Protein AF-A0A7S0K5L1-F1 (afdb_monomer_lite)

Radius of gyration: 27.01 Å; chains: 1; bounding box: 60×83×72 Å

Structure (mmCIF, N/CA/C/O backbone):
data_AF-A0A7S0K5L1-F1
#
_entry.id   AF-A0A7S0K5L1-F1
#
loop_
_atom_site.group_PDB
_atom_site.id
_atom_site.type_symbol
_atom_site.label_atom_id
_atom_site.label_alt_id
_atom_site.label_comp_id
_atom_site.label_asym_id
_atom_site.label_entity_id
_atom_site.label_seq_id
_atom_site.pdbx_PDB_ins_code
_atom_site.Cartn_x
_atom_site.Cartn_y
_atom_site.Cartn_z
_atom_site.occupancy
_atom_site.B_iso_or_equiv
_atom_site.auth_seq_id
_atom_site.auth_comp_id
_atom_site.auth_asym_id
_atom_site.auth_atom_id
_atom_site.pdbx_PDB_model_num
ATOM 1 N N . ALA A 1 1 ? -9.760 -8.598 6.798 1.00 34.19 1 ALA A N 1
ATOM 2 C CA . ALA A 1 1 ? -9.782 -7.126 6.703 1.00 34.19 1 ALA A CA 1
ATOM 3 C C . ALA A 1 1 ? -8.583 -6.714 5.867 1.00 34.19 1 ALA A C 1
ATOM 5 O O . ALA A 1 1 ? -7.592 -7.432 5.919 1.00 34.19 1 ALA A O 1
ATOM 6 N N . ALA A 1 2 ? -8.679 -5.642 5.092 1.00 39.78 2 ALA A N 1
ATOM 7 C CA . ALA A 1 2 ? -7.516 -4.994 4.504 1.00 39.78 2 ALA A CA 1
ATOM 8 C C . ALA A 1 2 ? -7.252 -3.702 5.290 1.00 39.78 2 ALA A C 1
ATOM 10 O O . ALA A 1 2 ? -8.203 -2.982 5.596 1.00 39.78 2 ALA A O 1
ATOM 11 N N . ALA A 1 3 ? -6.003 -3.455 5.667 1.00 39.94 3 ALA A N 1
ATOM 12 C CA . ALA A 1 3 ? -5.545 -2.166 6.157 1.00 39.94 3 ALA A CA 1
ATOM 13 C C . ALA A 1 3 ? -4.795 -1.506 4.998 1.00 39.94 3 ALA A C 1
ATOM 15 O O . ALA A 1 3 ? -3.785 -2.038 4.545 1.00 39.94 3 ALA A O 1
ATOM 16 N N . ALA A 1 4 ? -5.339 -0.412 4.483 1.00 42.94 4 ALA A N 1
ATOM 17 C CA . ALA A 1 4 ? -4.632 0.459 3.565 1.00 42.94 4 ALA A CA 1
ATOM 18 C C . ALA A 1 4 ? -3.992 1.562 4.411 1.00 42.94 4 ALA A C 1
ATOM 20 O O . ALA A 1 4 ? -4.711 2.315 5.069 1.00 42.94 4 ALA A O 1
ATOM 21 N N . GLY A 1 5 ? -2.665 1.609 4.468 1.00 37.03 5 GLY A N 1
ATOM 22 C CA . GLY A 1 5 ? -1.963 2.775 4.999 1.00 37.03 5 GLY A CA 1
ATOM 23 C C . GLY A 1 5 ? -1.845 3.787 3.873 1.00 37.03 5 GLY A C 1
ATOM 24 O O . GLY A 1 5 ? -1.289 3.449 2.838 1.00 37.03 5 GLY A O 1
ATOM 25 N N . ALA A 1 6 ? -2.406 4.983 4.038 1.00 36.28 6 ALA A N 1
ATOM 26 C CA . ALA A 1 6 ? -2.070 6.095 3.163 1.00 36.28 6 ALA A CA 1
ATOM 27 C C . ALA A 1 6 ? -0.916 6.843 3.822 1.00 36.28 6 ALA A C 1
ATOM 29 O O . ALA A 1 6 ? -1.120 7.604 4.774 1.00 36.28 6 ALA A O 1
ATOM 30 N N . THR A 1 7 ? 0.304 6.611 3.347 1.00 35.03 7 THR A N 1
ATOM 31 C CA . THR A 1 7 ? 1.369 7.576 3.584 1.00 35.03 7 THR A CA 1
ATOM 32 C C . THR A 1 7 ? 1.172 8.740 2.629 1.00 35.03 7 THR A C 1
ATOM 34 O O . THR A 1 7 ? 1.624 8.703 1.500 1.00 35.03 7 THR A O 1
ATOM 37 N N . ASP A 1 8 ? 0.504 9.772 3.143 1.00 35.28 8 ASP A N 1
ATOM 38 C CA . ASP A 1 8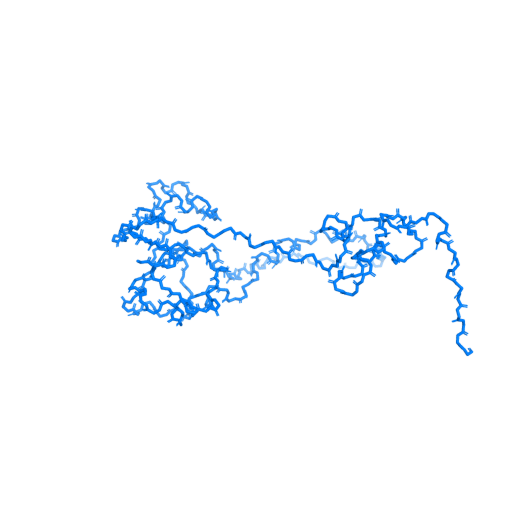 ? 0.387 11.104 2.544 1.00 35.28 8 ASP A CA 1
ATOM 39 C C . ASP A 1 8 ? -0.563 11.225 1.335 1.00 35.28 8 ASP A C 1
ATOM 41 O O . ASP A 1 8 ? -0.167 11.362 0.182 1.00 35.28 8 ASP A O 1
ATOM 45 N N . ALA A 1 9 ? -1.869 11.301 1.621 1.00 34.81 9 ALA A N 1
ATOM 46 C CA . ALA A 1 9 ? -2.769 12.044 0.743 1.00 34.81 9 ALA A CA 1
ATOM 47 C C . ALA A 1 9 ? -2.429 13.538 0.892 1.00 34.81 9 ALA A C 1
ATOM 49 O O . ALA A 1 9 ? -2.897 14.187 1.834 1.00 34.81 9 ALA A O 1
ATOM 50 N N . GLY A 1 10 ? -1.576 14.042 -0.004 1.00 33.31 10 GLY A N 1
ATOM 51 C CA . GLY A 1 10 ? -1.053 15.405 -0.010 1.00 33.31 10 GLY A CA 1
ATOM 52 C C . GLY A 1 10 ? -2.133 16.458 0.242 1.00 33.31 10 GLY A C 1
ATOM 53 O O . GLY A 1 10 ? -3.014 16.708 -0.580 1.00 33.31 10 GLY A O 1
ATOM 54 N N . ALA A 1 11 ? -2.051 17.104 1.403 1.00 34.09 11 ALA A N 1
ATOM 55 C CA . ALA A 1 11 ? -2.853 18.271 1.726 1.00 34.09 11 ALA A CA 1
ATOM 56 C C . ALA A 1 11 ? 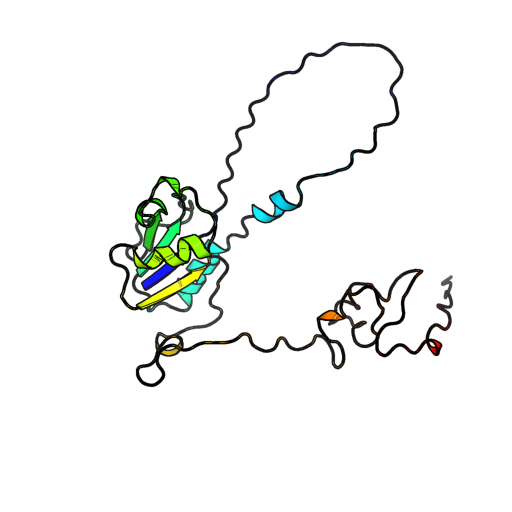-2.225 19.504 1.061 1.00 34.09 11 ALA A C 1
ATOM 58 O O . ALA A 1 11 ? -1.335 20.144 1.616 1.00 34.09 11 ALA A O 1
ATOM 59 N N . GLY A 1 12 ? -2.692 19.855 -0.136 1.00 31.66 12 GLY A N 1
ATOM 60 C CA . GLY A 1 12 ? -2.457 21.182 -0.696 1.00 31.66 12 GLY A CA 1
ATOM 61 C C . GLY A 1 12 ? -3.221 22.231 0.115 1.00 31.66 12 GLY A C 1
ATOM 62 O O . GLY A 1 12 ? -4.434 22.365 -0.038 1.00 31.66 12 GLY A O 1
ATOM 63 N N . THR A 1 13 ? -2.530 22.977 0.978 1.00 31.69 13 THR A N 1
ATOM 64 C CA . THR A 1 13 ? -3.071 24.193 1.603 1.00 31.69 13 THR A CA 1
ATOM 65 C C . THR A 1 13 ? -2.224 25.397 1.208 1.00 31.69 13 THR A C 1
ATOM 67 O O . THR A 1 13 ? -1.172 25.645 1.797 1.00 31.69 13 THR A O 1
ATOM 70 N N . ASP A 1 14 ? -2.702 26.153 0.220 1.00 29.19 14 ASP A N 1
ATOM 71 C CA . ASP A 1 14 ? -2.236 27.507 -0.074 1.00 29.19 14 ASP A CA 1
ATOM 72 C C . ASP A 1 14 ? -2.600 28.442 1.087 1.00 29.19 14 ASP A C 1
ATOM 74 O O . ASP A 1 14 ? -3.774 28.681 1.378 1.00 29.19 14 ASP A O 1
ATOM 78 N N . ALA A 1 15 ? -1.585 29.017 1.729 1.00 29.64 15 ALA A N 1
ATOM 79 C CA . ALA A 1 15 ? -1.723 30.173 2.608 1.00 29.64 15 ALA A CA 1
ATOM 80 C C . ALA A 1 15 ? -0.623 31.192 2.272 1.00 29.64 15 ALA A C 1
ATOM 82 O O . ALA A 1 15 ? 0.337 31.388 3.014 1.00 29.64 15 ALA A O 1
ATOM 83 N N . GLY A 1 16 ? -0.755 31.833 1.108 1.00 27.84 16 GLY A N 1
ATOM 84 C CA . GLY A 1 16 ? 0.081 32.958 0.695 1.00 27.84 16 GLY A CA 1
ATOM 85 C C . GLY A 1 16 ? -0.276 34.233 1.461 1.00 27.84 16 GLY A C 1
ATOM 86 O O . GLY A 1 16 ? -1.144 34.997 1.043 1.00 27.84 16 GLY A O 1
ATOM 87 N N . GLY A 1 17 ? 0.400 34.476 2.584 1.00 24.34 17 GLY A N 1
ATOM 88 C CA . GLY A 1 17 ? 0.410 35.770 3.266 1.00 24.34 17 GLY A CA 1
ATOM 89 C C . GLY A 1 17 ? 1.454 36.693 2.641 1.00 24.34 17 GLY A C 1
ATOM 90 O O . GLY A 1 17 ? 2.637 36.590 2.947 1.00 24.34 17 GLY A O 1
ATOM 91 N N . ALA A 1 18 ? 1.025 37.594 1.758 1.00 28.28 18 ALA A N 1
ATOM 92 C CA . ALA A 1 18 ? 1.881 38.626 1.184 1.00 28.28 18 ALA A CA 1
ATOM 93 C C . ALA A 1 18 ? 2.204 39.710 2.229 1.00 28.28 18 ALA A C 1
ATOM 95 O O . ALA A 1 18 ? 1.306 40.400 2.712 1.00 28.28 18 ALA A O 1
ATOM 96 N N . THR A 1 19 ? 3.487 39.912 2.538 1.00 27.64 19 THR A N 1
ATOM 97 C CA . THR A 1 19 ? 3.967 41.122 3.224 1.00 27.64 19 THR A CA 1
ATOM 98 C C . THR A 1 19 ? 4.725 42.005 2.245 1.00 27.64 19 THR A C 1
ATOM 100 O O . THR A 1 19 ? 5.721 41.592 1.654 1.00 27.64 19 THR A O 1
ATOM 103 N N . ALA A 1 20 ? 4.219 43.225 2.087 1.00 32.81 20 ALA A N 1
ATOM 104 C CA . ALA A 1 20 ? 4.743 44.268 1.222 1.00 32.81 20 ALA A CA 1
ATOM 105 C C . ALA A 1 20 ? 6.161 44.707 1.632 1.00 32.81 20 ALA A C 1
ATOM 107 O O . ALA A 1 20 ? 6.399 45.074 2.782 1.00 32.81 20 ALA A O 1
ATOM 108 N N . GLY A 1 21 ? 7.079 44.709 0.663 1.00 28.84 21 GLY A N 1
ATOM 109 C CA . GLY A 1 21 ? 8.401 45.326 0.746 1.00 28.84 21 GLY A CA 1
ATOM 110 C C . GLY A 1 21 ? 8.441 46.590 -0.109 1.00 28.84 21 GLY A C 1
ATOM 111 O O . GLY A 1 21 ? 8.039 46.579 -1.267 1.00 28.84 21 GLY A O 1
ATOM 112 N N . ASN A 1 22 ? 8.866 47.681 0.513 1.00 28.67 22 ASN A N 1
ATOM 113 C CA . ASN A 1 22 ? 8.771 49.067 0.072 1.00 28.67 22 ASN A CA 1
ATOM 114 C C . ASN A 1 22 ? 9.597 49.375 -1.196 1.00 28.67 22 ASN A C 1
ATOM 116 O O . ASN A 1 22 ? 10.737 48.930 -1.316 1.00 28.67 22 ASN A O 1
ATOM 120 N N . ALA A 1 23 ? 9.044 50.184 -2.103 1.00 29.48 23 ALA A N 1
ATOM 121 C CA . ALA A 1 23 ? 9.723 50.656 -3.307 1.00 29.48 23 ALA A CA 1
ATOM 122 C C . ALA A 1 23 ? 10.531 51.935 -3.026 1.00 29.48 23 ALA A C 1
ATOM 124 O O . ALA A 1 23 ? 10.013 52.893 -2.453 1.00 29.48 23 ALA A O 1
ATOM 125 N N . THR A 1 24 ? 11.775 51.975 -3.499 1.00 31.33 24 THR A N 1
ATOM 126 C CA . THR A 1 24 ? 12.553 53.209 -3.683 1.00 31.33 24 THR A CA 1
ATOM 127 C C . THR A 1 24 ? 12.989 53.301 -5.140 1.00 31.33 24 THR A C 1
ATOM 129 O O . THR A 1 24 ? 13.472 52.327 -5.711 1.00 31.33 24 THR A O 1
ATOM 132 N N . SER A 1 25 ? 12.752 54.465 -5.736 1.00 28.94 25 SER A N 1
ATOM 133 C CA . SER A 1 25 ? 12.831 54.787 -7.163 1.00 28.94 25 SER A CA 1
ATOM 134 C C . SER A 1 25 ? 14.145 55.462 -7.575 1.00 28.94 25 SER A C 1
ATOM 136 O O . SER A 1 25 ? 14.564 56.370 -6.861 1.00 28.94 25 SER A O 1
ATOM 138 N N . GLY A 1 26 ? 14.644 55.122 -8.777 1.00 27.78 26 GLY A N 1
ATOM 139 C CA . GLY A 1 26 ? 15.609 55.878 -9.612 1.00 27.78 26 GLY A CA 1
ATOM 140 C C . GLY A 1 26 ? 17.054 55.876 -9.090 1.00 27.78 26 GLY A C 1
ATOM 141 O O . GLY A 1 26 ? 17.260 55.942 -7.891 1.00 27.78 26 GLY A O 1
ATOM 142 N N . GLU A 1 27 ? 18.124 55.792 -9.879 1.00 29.94 27 GLU A N 1
ATOM 143 C CA . GLU A 1 27 ? 18.362 56.181 -11.272 1.00 29.94 27 GLU A CA 1
ATOM 144 C C . GLU A 1 27 ? 19.509 55.309 -11.850 1.00 29.94 27 GLU A C 1
ATOM 146 O O . GLU A 1 27 ? 20.475 55.001 -11.156 1.00 29.94 27 GLU A O 1
ATOM 151 N N . ASP A 1 28 ? 19.364 54.902 -13.112 1.00 39.56 28 ASP A N 1
ATOM 152 C CA . ASP A 1 28 ? 20.394 54.567 -14.110 1.00 39.56 28 ASP A CA 1
ATOM 153 C C . ASP A 1 28 ? 21.648 53.754 -13.708 1.00 39.56 28 ASP A C 1
ATOM 155 O O . ASP A 1 28 ? 22.700 54.295 -13.365 1.00 39.56 28 ASP A O 1
ATOM 159 N N . GLY A 1 29 ? 21.589 52.435 -13.950 1.00 42.28 29 GLY A N 1
ATOM 160 C CA . GLY A 1 29 ? 22.775 51.589 -14.146 1.00 42.28 29 GLY A CA 1
ATOM 161 C C . GLY A 1 29 ? 22.607 50.158 -13.644 1.00 42.28 29 GLY A C 1
ATOM 162 O O . GLY A 1 29 ? 23.099 49.835 -12.567 1.00 42.28 29 GLY A O 1
ATOM 163 N N . GLU A 1 30 ? 21.931 49.283 -14.397 1.00 30.77 30 GLU A N 1
ATOM 164 C CA . GLU A 1 30 ? 21.623 47.939 -13.889 1.00 30.77 30 GLU A CA 1
ATOM 165 C C . GLU A 1 30 ? 22.683 46.875 -14.268 1.00 30.77 30 GLU A C 1
ATOM 167 O O . GLU A 1 30 ? 23.030 46.720 -15.445 1.00 30.77 30 GLU A O 1
ATOM 172 N N . PRO A 1 31 ? 23.234 46.150 -13.273 1.00 32.75 31 PRO A N 1
ATOM 173 C CA . PRO A 1 31 ? 24.259 45.129 -13.437 1.00 32.75 31 PRO A CA 1
ATOM 174 C C . PRO A 1 31 ? 23.679 43.787 -13.905 1.00 32.75 31 PRO A C 1
ATOM 176 O O . PRO A 1 31 ? 22.534 43.438 -13.633 1.00 32.75 31 PRO A O 1
ATOM 179 N N . ARG A 1 32 ? 24.524 43.008 -14.595 1.00 34.16 32 ARG A N 1
ATOM 180 C CA . ARG A 1 32 ? 24.252 41.638 -15.062 1.00 34.16 32 ARG A CA 1
ATOM 181 C C . ARG A 1 32 ? 23.593 40.811 -13.943 1.00 34.16 32 ARG A C 1
ATOM 183 O O . ARG A 1 32 ? 24.163 40.798 -12.847 1.00 34.16 32 ARG A O 1
ATOM 190 N N . PRO A 1 33 ? 22.475 40.096 -14.195 1.00 39.97 33 PRO A N 1
ATOM 191 C CA . PRO A 1 33 ? 21.851 39.293 -13.155 1.00 39.97 33 PRO A CA 1
ATOM 192 C C . PRO A 1 33 ? 22.894 38.307 -12.612 1.00 39.97 33 PRO A C 1
ATOM 194 O O . PRO A 1 33 ? 23.607 37.672 -13.409 1.00 39.97 33 PRO A O 1
ATOM 197 N N . PRO A 1 34 ? 23.065 38.211 -11.279 1.00 36.03 34 PRO A N 1
ATOM 198 C CA . PRO A 1 34 ? 23.857 37.138 -10.715 1.00 36.03 34 PRO A CA 1
ATOM 199 C C . PRO A 1 34 ? 23.226 35.838 -11.197 1.00 36.03 34 PRO A C 1
ATOM 201 O O . PRO A 1 34 ? 22.004 35.728 -11.249 1.00 36.03 34 PRO A O 1
ATOM 204 N N . ALA A 1 35 ? 24.062 34.888 -11.614 1.00 42.12 35 ALA A N 1
ATOM 205 C CA . ALA A 1 35 ? 23.599 33.554 -11.942 1.00 42.12 35 ALA A CA 1
ATOM 206 C C . ALA A 1 35 ? 22.797 33.045 -10.741 1.00 42.12 35 ALA A C 1
ATOM 208 O O . ALA A 1 35 ? 23.386 32.716 -9.707 1.00 42.12 35 ALA A O 1
ATOM 209 N N . GLU A 1 36 ? 21.470 33.033 -10.861 1.00 36.03 36 GLU A N 1
ATOM 210 C CA . GLU A 1 36 ? 20.626 32.268 -9.968 1.00 36.03 36 GLU A CA 1
ATOM 211 C C . GLU A 1 36 ? 21.111 30.835 -10.125 1.00 36.03 36 GLU A C 1
ATOM 213 O O . GLU A 1 36 ? 20.891 30.162 -11.132 1.00 36.03 36 GLU A O 1
ATOM 218 N N . ARG A 1 37 ? 21.866 30.380 -9.123 1.00 45.81 37 ARG A N 1
ATOM 219 C CA . ARG A 1 37 ? 21.814 28.979 -8.759 1.00 45.81 37 ARG A CA 1
ATOM 220 C C . ARG A 1 37 ? 20.351 28.738 -8.442 1.00 45.81 37 ARG A C 1
ATOM 222 O O . ARG A 1 37 ? 19.914 29.044 -7.335 1.00 45.81 37 ARG A O 1
ATOM 229 N N . ASP A 1 38 ? 19.625 28.228 -9.427 1.00 41.44 38 ASP A N 1
ATOM 230 C CA . ASP A 1 38 ? 18.368 27.539 -9.216 1.00 41.44 38 ASP A CA 1
ATOM 231 C C . ASP A 1 38 ? 18.685 26.299 -8.370 1.00 41.44 38 ASP A C 1
ATOM 233 O O . ASP A 1 38 ? 18.880 25.187 -8.848 1.00 41.44 38 ASP A O 1
ATOM 237 N N . GLY A 1 39 ? 18.857 26.536 -7.070 1.00 44.72 39 GLY A N 1
ATOM 238 C CA . GLY A 1 39 ? 18.691 25.546 -6.022 1.00 44.72 39 GLY A CA 1
ATOM 239 C C . GLY A 1 39 ? 17.206 25.377 -5.728 1.00 44.72 39 GLY A C 1
ATOM 240 O O . GLY A 1 39 ? 16.828 25.301 -4.562 1.00 44.72 39 GLY A O 1
ATOM 241 N N . GLY A 1 40 ? 16.373 25.400 -6.773 1.00 38.31 40 GLY A N 1
ATOM 242 C CA . GLY A 1 40 ? 14.968 25.078 -6.710 1.00 38.31 40 GLY A CA 1
ATOM 243 C C . GLY A 1 40 ? 14.819 23.675 -6.155 1.00 38.31 40 GLY A C 1
ATOM 244 O O . GLY A 1 40 ? 15.412 22.711 -6.647 1.00 38.31 40 GLY A O 1
ATOM 245 N N . ASP A 1 41 ? 14.028 23.600 -5.096 1.00 45.62 41 ASP A N 1
ATOM 246 C CA . ASP A 1 41 ? 13.570 22.413 -4.392 1.00 45.62 41 ASP A CA 1
ATOM 247 C C . ASP A 1 41 ? 12.718 21.512 -5.316 1.00 45.62 41 ASP A C 1
ATOM 249 O O . ASP A 1 41 ? 11.524 21.283 -5.133 1.00 45.62 41 ASP A O 1
ATOM 253 N N . THR A 1 42 ? 13.340 21.007 -6.378 1.00 43.31 42 THR A N 1
ATOM 254 C CA . THR A 1 42 ? 12.769 20.054 -7.339 1.00 43.31 42 THR A CA 1
ATOM 255 C C . THR A 1 42 ? 12.547 18.680 -6.699 1.00 43.31 42 THR A C 1
ATOM 257 O O . THR A 1 42 ? 11.755 17.876 -7.194 1.00 43.31 42 THR A O 1
ATOM 260 N N . ALA A 1 43 ? 13.200 18.423 -5.559 1.00 46.97 43 ALA A N 1
ATOM 261 C CA . ALA A 1 43 ? 13.021 17.225 -4.750 1.00 46.97 43 ALA A CA 1
ATOM 262 C C . ALA A 1 43 ? 11.741 17.265 -3.891 1.00 46.97 43 ALA A C 1
ATOM 264 O O . ALA A 1 43 ? 11.230 16.200 -3.534 1.00 46.97 43 ALA A O 1
ATOM 265 N N . GLY A 1 44 ? 11.225 18.454 -3.559 1.00 46.19 44 GLY A N 1
ATOM 266 C CA . GLY A 1 44 ? 9.947 18.634 -2.868 1.00 46.19 44 GLY A CA 1
ATOM 267 C C . GLY A 1 44 ? 8.750 18.511 -3.812 1.00 46.19 44 GLY A C 1
ATOM 268 O O . GLY A 1 44 ? 7.856 17.705 -3.570 1.00 46.19 44 GLY A O 1
ATOM 269 N N . ALA A 1 45 ? 8.758 19.233 -4.938 1.00 48.84 45 ALA A N 1
ATOM 270 C CA . ALA A 1 45 ? 7.603 19.314 -5.843 1.00 48.84 45 ALA A CA 1
ATOM 271 C C . ALA A 1 45 ? 7.157 17.957 -6.431 1.00 48.84 45 ALA A C 1
ATOM 273 O O . ALA A 1 45 ? 5.964 17.729 -6.618 1.00 48.84 45 ALA A O 1
ATOM 274 N N . ASN A 1 46 ? 8.094 17.035 -6.683 1.00 51.91 46 ASN A N 1
ATOM 275 C CA . ASN A 1 46 ? 7.769 15.689 -7.173 1.00 51.91 46 ASN A CA 1
ATOM 276 C C . ASN A 1 46 ? 7.184 14.764 -6.093 1.00 51.91 46 ASN A C 1
ATOM 278 O O . ASN A 1 46 ? 6.457 13.839 -6.440 1.00 51.91 46 ASN A O 1
ATOM 282 N N . ARG A 1 47 ? 7.483 14.999 -4.806 1.00 52.84 47 ARG A N 1
ATOM 283 C CA . ARG A 1 47 ? 6.962 14.185 -3.692 1.00 52.84 47 ARG A CA 1
ATOM 284 C C . ARG A 1 47 ? 5.511 14.503 -3.345 1.00 52.84 47 ARG A C 1
ATOM 286 O O . ARG A 1 47 ? 4.821 13.629 -2.850 1.00 52.84 47 ARG A O 1
ATOM 293 N N . TYR A 1 48 ? 5.053 15.719 -3.636 1.00 51.69 48 TYR A N 1
ATOM 294 C CA . TYR A 1 48 ? 3.678 16.154 -3.360 1.00 51.69 48 TYR A CA 1
ATOM 295 C C . TYR A 1 48 ? 2.745 16.031 -4.572 1.00 51.69 48 TYR A C 1
ATOM 297 O O . TYR A 1 48 ? 1.629 16.553 -4.555 1.00 51.69 48 TYR A O 1
ATOM 305 N N . ARG A 1 49 ? 3.192 15.380 -5.653 1.00 61.03 49 ARG A N 1
ATOM 306 C CA . ARG A 1 49 ? 2.354 15.160 -6.830 1.00 61.03 49 ARG A CA 1
ATOM 307 C C . ARG A 1 49 ? 1.395 14.002 -6.566 1.00 61.03 49 ARG A C 1
ATOM 309 O O . ARG A 1 49 ? 1.796 12.846 -6.625 1.00 61.03 49 ARG A O 1
ATOM 316 N N . ASP A 1 50 ? 0.129 14.328 -6.336 1.00 70.69 50 ASP A N 1
ATOM 317 C CA . ASP A 1 50 ? -0.940 13.338 -6.210 1.00 70.69 50 ASP A CA 1
ATOM 318 C C . ASP A 1 50 ? -1.275 12.741 -7.589 1.00 70.69 50 ASP A C 1
ATOM 320 O O . ASP A 1 50 ? -1.836 13.412 -8.459 1.00 70.69 50 ASP A O 1
ATOM 324 N N . ASN A 1 51 ? -0.903 11.476 -7.808 1.00 81.88 51 ASN A N 1
ATOM 325 C CA . ASN A 1 51 ? -1.262 10.728 -9.019 1.00 81.88 51 ASN A CA 1
ATOM 326 C C . ASN A 1 51 ? -2.578 9.937 -8.843 1.00 81.88 51 ASN A C 1
ATOM 328 O O . ASN A 1 51 ? -2.878 9.043 -9.640 1.00 81.88 51 ASN A O 1
ATOM 332 N N . GLU A 1 52 ? -3.365 10.249 -7.808 1.00 86.75 52 GLU A N 1
ATOM 333 C CA . GLU A 1 52 ? -4.599 9.563 -7.411 1.00 86.75 52 GLU A CA 1
ATOM 334 C C . GLU A 1 52 ? -4.375 8.072 -7.077 1.00 86.75 52 GLU A C 1
ATOM 336 O O . GLU A 1 52 ? -5.283 7.243 -7.211 1.00 86.75 52 GLU A O 1
ATOM 341 N N . GLU A 1 53 ? -3.166 7.711 -6.639 1.00 89.94 53 GLU A N 1
ATOM 342 C CA . GLU A 1 53 ? -2.719 6.327 -6.400 1.00 89.94 53 GLU A CA 1
ATOM 343 C C . GLU A 1 53 ? -3.643 5.596 -5.426 1.00 89.94 53 GLU A C 1
ATOM 345 O O . GLU A 1 53 ? -4.224 4.566 -5.783 1.00 89.94 53 GLU A O 1
ATOM 350 N N . LEU A 1 54 ? -3.937 6.209 -4.275 1.00 91.50 54 LEU A N 1
ATOM 351 C CA . LEU A 1 54 ? -4.863 5.665 -3.281 1.00 91.50 54 LEU A CA 1
ATOM 352 C C . LEU A 1 54 ? -6.252 5.359 -3.867 1.00 91.50 54 LEU A C 1
ATOM 354 O O . LEU A 1 54 ? -6.879 4.341 -3.548 1.00 91.50 54 LEU A O 1
ATOM 358 N N . ARG A 1 55 ? -6.759 6.234 -4.744 1.00 92.38 55 ARG A N 1
ATOM 359 C CA . ARG A 1 55 ? -8.072 6.055 -5.374 1.00 92.38 55 ARG A CA 1
ATOM 360 C C . ARG A 1 55 ? -8.073 4.835 -6.286 1.00 92.38 55 ARG A C 1
ATOM 362 O O . ARG A 1 55 ? -9.038 4.062 -6.274 1.00 92.38 55 ARG A O 1
ATOM 369 N N . TYR A 1 56 ? -7.026 4.660 -7.087 1.00 94.25 56 TYR A N 1
ATOM 370 C CA . TYR A 1 56 ? -6.897 3.506 -7.973 1.00 94.25 56 TYR A CA 1
ATOM 371 C C . TYR A 1 56 ? -6.592 2.219 -7.206 1.00 94.25 56 TYR A C 1
ATOM 373 O O . TYR A 1 56 ? -7.190 1.188 -7.525 1.00 94.25 56 TYR A O 1
ATOM 381 N N . SER A 1 57 ? -5.777 2.283 -6.152 1.00 94.88 57 SER A N 1
ATOM 382 C CA . SER A 1 57 ? -5.520 1.171 -5.236 1.00 94.88 57 SER A CA 1
ATOM 383 C C . SER A 1 57 ? -6.822 0.650 -4.626 1.00 94.88 57 SER A C 1
ATOM 385 O O . SER A 1 57 ? -7.172 -0.519 -4.834 1.00 94.88 57 SER A O 1
ATOM 387 N N . LEU A 1 58 ? -7.633 1.523 -4.011 1.00 94.25 58 LEU A N 1
ATOM 388 C CA . LEU A 1 58 ? -8.934 1.130 -3.463 1.00 94.25 58 LEU A CA 1
ATOM 389 C C . LEU A 1 58 ? -9.852 0.549 -4.543 1.00 94.25 58 LEU A C 1
ATOM 391 O O . LEU A 1 58 ? -10.442 -0.511 -4.345 1.00 94.25 58 LEU A O 1
ATOM 395 N N . ARG A 1 59 ? -9.956 1.179 -5.717 1.00 94.50 59 ARG A N 1
ATOM 396 C CA . ARG A 1 59 ? -10.769 0.640 -6.823 1.00 94.50 59 ARG A CA 1
ATOM 397 C C . ARG A 1 59 ? -10.310 -0.751 -7.261 1.00 94.50 59 ARG A C 1
ATOM 399 O O . ARG A 1 59 ? -11.160 -1.606 -7.512 1.00 94.50 59 ARG A O 1
ATOM 406 N N . SER A 1 60 ? -9.001 -0.986 -7.328 1.00 96.69 60 SER A N 1
ATOM 407 C CA . SER A 1 60 ? -8.437 -2.295 -7.659 1.00 96.69 60 SER A CA 1
ATOM 408 C C . SER A 1 60 ? -8.798 -3.338 -6.598 1.00 96.69 60 SER A C 1
ATOM 410 O O . SER A 1 60 ? -9.239 -4.429 -6.951 1.00 96.69 60 SER A O 1
ATOM 412 N N . LEU A 1 61 ? -8.751 -2.975 -5.310 1.00 95.12 61 LEU A N 1
ATOM 413 C CA . LEU A 1 61 ? -9.154 -3.837 -4.200 1.00 95.12 61 LEU A CA 1
ATOM 414 C C . LEU A 1 61 ? -10.631 -4.234 -4.301 1.00 95.12 61 LEU A C 1
ATOM 416 O O . LEU A 1 61 ? -10.970 -5.411 -4.189 1.00 95.12 61 LEU A O 1
ATOM 420 N N . PHE A 1 62 ? -11.515 -3.268 -4.561 1.00 93.88 62 PHE A N 1
ATOM 421 C CA . PHE A 1 62 ? -12.947 -3.532 -4.726 1.00 93.88 62 PHE A CA 1
ATOM 422 C C . PHE A 1 62 ? -13.257 -4.402 -5.951 1.00 93.88 62 PHE A C 1
ATOM 424 O O . PHE A 1 62 ? -14.210 -5.181 -5.901 1.00 93.88 62 PHE A O 1
ATOM 431 N N . LYS A 1 63 ? -12.476 -4.270 -7.030 1.00 96.69 63 LYS A N 1
ATOM 432 C CA . LYS A 1 63 ? -12.648 -5.044 -8.264 1.00 96.69 63 LYS A CA 1
ATOM 433 C C . LYS A 1 63 ? -12.131 -6.476 -8.123 1.00 96.69 63 LYS A C 1
ATOM 435 O O . LYS A 1 63 ? -12.858 -7.405 -8.444 1.00 96.69 63 LYS A O 1
ATOM 440 N N . TYR A 1 64 ? -10.898 -6.628 -7.651 1.00 97.94 64 TYR A N 1
ATOM 441 C CA . TYR A 1 64 ? -10.141 -7.876 -7.738 1.00 97.94 64 TYR A CA 1
ATOM 442 C C . TYR A 1 64 ? -10.111 -8.685 -6.435 1.00 97.94 64 TYR A C 1
ATOM 444 O O . TYR A 1 64 ? -9.747 -9.855 -6.446 1.00 97.94 64 TYR A O 1
ATOM 452 N N . ALA A 1 65 ? -10.519 -8.098 -5.306 1.00 96.56 65 ALA A N 1
ATOM 453 C CA . ALA A 1 65 ? -10.641 -8.795 -4.025 1.00 96.56 65 ALA A CA 1
ATOM 454 C C . ALA A 1 65 ? -12.019 -8.552 -3.371 1.00 96.56 65 ALA A C 1
ATOM 456 O O . ALA A 1 65 ? -12.102 -8.098 -2.223 1.00 96.56 65 ALA A O 1
ATOM 457 N N . PRO A 1 66 ? -13.142 -8.862 -4.052 1.00 94.94 66 PRO A N 1
ATOM 458 C CA . PRO A 1 66 ? -14.487 -8.531 -3.567 1.00 94.94 66 PRO A CA 1
ATOM 459 C C . PRO A 1 66 ? -14.851 -9.214 -2.238 1.00 94.94 66 PRO A C 1
ATOM 461 O O . PRO A 1 66 ? -15.718 -8.729 -1.509 1.00 94.94 66 PRO A O 1
ATOM 464 N N . TRP A 1 67 ? -14.163 -10.306 -1.897 1.00 94.38 67 TRP A N 1
ATOM 465 C CA . TRP A 1 67 ? -14.292 -11.045 -0.639 1.00 94.38 67 TRP A CA 1
ATOM 466 C C . TRP A 1 67 ? -13.761 -10.280 0.589 1.00 94.38 67 TRP A C 1
ATOM 468 O O . TRP A 1 67 ? -14.012 -10.685 1.732 1.00 94.38 67 TRP A O 1
ATOM 478 N N . VAL A 1 68 ? -13.042 -9.167 0.399 1.00 93.38 68 VAL A N 1
ATOM 479 C CA . VAL A 1 68 ? -12.593 -8.308 1.497 1.00 93.38 68 VAL A CA 1
ATOM 480 C C . VAL A 1 68 ? -13.800 -7.648 2.169 1.00 93.38 68 VAL A C 1
ATOM 482 O O . VAL A 1 68 ? -14.552 -6.862 1.588 1.00 93.38 68 VAL A O 1
ATOM 485 N N . ARG A 1 69 ? -13.978 -8.000 3.446 1.00 91.12 69 ARG A N 1
ATOM 486 C CA . ARG A 1 69 ? -15.140 -7.612 4.259 1.00 91.12 69 ARG A CA 1
ATOM 487 C C . ARG A 1 69 ? -15.074 -6.173 4.765 1.00 91.12 69 ARG A C 1
ATOM 489 O O . ARG A 1 69 ? -16.065 -5.467 4.685 1.00 91.12 69 ARG A O 1
ATOM 496 N N . ASN A 1 70 ? -13.908 -5.771 5.270 1.00 92.50 70 ASN A N 1
ATOM 497 C CA . ASN A 1 70 ? -13.657 -4.459 5.866 1.00 92.50 70 ASN A CA 1
ATOM 498 C C . ASN A 1 70 ? -12.342 -3.910 5.313 1.00 92.50 70 ASN A C 1
ATOM 500 O O . ASN A 1 70 ? -11.342 -4.639 5.319 1.00 92.50 70 ASN A O 1
ATOM 504 N N . VAL A 1 71 ? -12.367 -2.651 4.892 1.00 94.44 71 VAL A N 1
ATOM 505 C CA . VAL A 1 71 ? -11.240 -1.842 4.434 1.00 94.44 71 VAL A CA 1
ATOM 506 C C . VAL A 1 71 ? -11.041 -0.727 5.455 1.00 94.44 71 VAL A C 1
ATOM 508 O O . VAL A 1 71 ? -11.949 0.065 5.701 1.00 94.44 71 VAL A O 1
ATOM 511 N N . ILE A 1 72 ? -9.873 -0.706 6.085 1.00 95.38 72 ILE A N 1
ATOM 512 C CA . ILE A 1 72 ? -9.499 0.312 7.062 1.00 95.38 72 ILE A CA 1
ATOM 513 C C . ILE A 1 72 ? -8.452 1.202 6.406 1.00 95.38 72 ILE A C 1
ATOM 515 O O . ILE A 1 72 ? -7.384 0.706 6.062 1.00 95.38 72 ILE A O 1
ATOM 519 N N . LEU A 1 73 ? -8.777 2.476 6.212 1.00 95.00 73 LEU A N 1
ATOM 520 C CA . LEU A 1 73 ? -7.868 3.479 5.679 1.00 95.00 73 LEU A CA 1
ATOM 521 C C . LEU A 1 73 ? -7.196 4.201 6.848 1.00 95.00 73 LEU A C 1
ATOM 523 O O . LEU A 1 73 ? -7.877 4.881 7.612 1.00 95.00 73 LEU A O 1
ATOM 527 N N . VAL A 1 74 ? -5.888 4.025 7.003 1.00 95.25 74 VAL A N 1
ATOM 528 C CA . VAL A 1 74 ? -5.101 4.666 8.060 1.00 95.25 74 VAL A CA 1
ATOM 529 C C . VAL A 1 74 ? -4.477 5.944 7.511 1.00 95.25 74 VAL A C 1
ATOM 531 O O . VAL A 1 74 ? -3.779 5.881 6.501 1.00 95.25 74 VAL A O 1
ATOM 534 N N . THR A 1 75 ? -4.746 7.084 8.150 1.00 93.56 75 THR A N 1
ATOM 535 C CA . THR A 1 75 ? -4.259 8.407 7.719 1.00 93.56 75 THR A CA 1
ATOM 536 C C . THR A 1 75 ? -3.794 9.248 8.908 1.00 93.56 75 THR A C 1
ATOM 538 O O . THR A 1 75 ? -4.098 8.945 10.062 1.00 93.56 75 THR A O 1
ATOM 541 N N . ASN A 1 76 ? -3.123 10.372 8.656 1.00 91.94 76 ASN A N 1
ATOM 542 C CA . ASN A 1 76 ? -2.831 11.372 9.686 1.00 91.94 76 ASN A CA 1
ATOM 543 C C . ASN A 1 76 ? -4.006 12.361 9.868 1.00 91.94 76 ASN A C 1
ATOM 545 O O . ASN A 1 76 ? -3.807 13.569 9.971 1.00 91.94 76 ASN A O 1
ATOM 549 N N . GLY A 1 77 ? -5.246 11.860 9.834 1.00 89.75 77 GLY A N 1
ATOM 550 C CA . GLY A 1 77 ? -6.469 12.662 9.954 1.00 89.75 77 GLY A CA 1
ATOM 551 C C . GLY A 1 77 ? -7.019 13.200 8.630 1.00 89.75 77 GLY A C 1
ATOM 552 O O . GLY A 1 77 ? -8.136 13.714 8.602 1.00 89.75 77 GLY A O 1
ATOM 553 N N . GLN A 1 78 ? -6.291 13.052 7.521 1.00 89.00 78 GLN A N 1
ATOM 554 C CA . GLN A 1 78 ? -6.801 13.427 6.203 1.00 89.00 78 GLN A CA 1
ATOM 555 C C . GLN A 1 78 ? -7.875 12.442 5.730 1.00 89.00 78 GLN A C 1
ATOM 557 O O . GLN A 1 78 ? -7.762 11.229 5.927 1.00 89.00 78 GLN A O 1
ATOM 562 N N . VAL A 1 79 ? -8.898 12.965 5.053 1.00 92.38 79 VAL A N 1
ATOM 563 C CA . VAL A 1 79 ? -9.941 12.174 4.391 1.00 92.38 79 VAL A CA 1
ATOM 564 C C . VAL A 1 79 ? -10.097 12.694 2.962 1.00 92.38 79 VAL A C 1
ATOM 566 O O . VAL A 1 79 ? -10.463 13.859 2.791 1.00 92.38 79 VAL A O 1
ATOM 569 N N . PRO A 1 80 ? -9.832 11.877 1.926 1.00 89.88 80 PRO A N 1
ATOM 570 C CA . PRO A 1 80 ? -9.995 12.317 0.545 1.00 89.88 80 PRO A CA 1
ATOM 571 C C . PRO A 1 80 ? -11.449 12.687 0.229 1.00 89.88 80 PRO A C 1
ATOM 573 O O . PRO A 1 80 ? -12.364 11.933 0.556 1.00 89.88 80 PRO A O 1
ATOM 576 N N . LEU A 1 81 ? -11.670 13.801 -0.480 1.00 91.00 81 LEU A N 1
ATOM 577 C CA . LEU A 1 81 ? -13.021 14.290 -0.814 1.00 91.00 81 LEU A CA 1
ATOM 578 C C . LEU A 1 81 ? -13.861 13.283 -1.616 1.00 91.00 81 LEU A C 1
ATOM 580 O O . LEU A 1 81 ? -15.087 13.287 -1.548 1.00 91.00 81 LEU A O 1
ATOM 584 N N . TRP A 1 82 ? -13.205 12.440 -2.412 1.00 92.75 82 TRP A N 1
ATOM 585 C CA . TRP A 1 82 ? -13.858 11.427 -3.238 1.00 92.75 82 TRP A CA 1
ATOM 586 C C . TRP A 1 82 ? -14.249 10.163 -2.456 1.00 92.75 82 TRP A C 1
ATOM 588 O O . TRP A 1 82 ? -14.926 9.292 -3.013 1.00 92.75 82 TRP A O 1
ATOM 598 N N . LEU A 1 83 ? -13.808 10.018 -1.201 1.00 93.50 83 LEU A N 1
ATOM 599 C CA . LEU A 1 83 ? -14.055 8.832 -0.391 1.00 93.50 83 LEU A CA 1
ATOM 600 C C . LEU A 1 83 ? -15.444 8.901 0.250 1.00 93.50 83 LEU A C 1
ATOM 602 O O . LEU A 1 83 ? -15.732 9.772 1.063 1.00 93.50 83 LEU A O 1
ATOM 606 N N . ASN A 1 84 ? -16.294 7.925 -0.064 1.00 93.38 84 ASN A N 1
ATOM 607 C CA . ASN A 1 84 ? -17.562 7.751 0.636 1.00 93.38 84 ASN A CA 1
ATOM 608 C C . ASN A 1 84 ? -17.329 7.053 1.988 1.00 93.38 84 ASN A C 1
ATOM 610 O O . ASN A 1 84 ? -17.235 5.823 2.046 1.00 93.38 84 ASN A O 1
ATOM 614 N N . THR A 1 85 ? -17.255 7.833 3.066 1.00 93.06 85 THR A N 1
ATOM 615 C CA . THR A 1 85 ? -17.077 7.329 4.438 1.00 93.06 85 THR A CA 1
ATOM 616 C C . THR A 1 85 ? -18.318 6.644 5.010 1.00 93.06 85 THR A C 1
ATOM 618 O O . THR A 1 85 ? -18.190 5.895 5.972 1.00 93.06 85 THR A O 1
ATOM 621 N N . ASP A 1 86 ? -19.495 6.831 4.404 1.00 95.12 86 ASP A N 1
ATOM 622 C CA . ASP A 1 86 ? -20.736 6.156 4.819 1.00 95.12 86 ASP A CA 1
ATOM 623 C C . ASP A 1 86 ? -20.823 4.719 4.282 1.00 95.12 86 ASP A C 1
ATOM 625 O O . ASP A 1 86 ? -21.746 3.964 4.600 1.00 95.12 86 ASP A O 1
ATOM 629 N N . HIS A 1 87 ? -19.873 4.310 3.437 1.00 93.75 87 HIS A N 1
ATOM 630 C CA . HIS A 1 87 ? -19.856 2.966 2.888 1.00 93.75 87 HIS A CA 1
ATOM 631 C C . HIS A 1 87 ? -19.590 1.934 4.006 1.00 93.75 87 HIS A C 1
ATOM 633 O O . HIS A 1 87 ? -18.534 1.972 4.636 1.00 93.75 87 HIS A O 1
ATOM 639 N N . PRO A 1 88 ? -20.446 0.909 4.194 1.00 92.56 88 PRO A N 1
ATOM 640 C CA . PRO A 1 88 ? -20.426 0.044 5.385 1.00 92.56 88 PRO A CA 1
ATOM 641 C C . PRO A 1 88 ? -19.153 -0.800 5.549 1.00 92.56 88 PRO A C 1
ATOM 643 O O . PRO A 1 88 ? -18.899 -1.342 6.621 1.00 92.56 88 PRO A O 1
ATOM 646 N N . ARG A 1 89 ? -18.364 -0.950 4.478 1.00 91.75 89 ARG A N 1
ATOM 647 C CA . ARG A 1 89 ? -17.074 -1.662 4.497 1.00 91.75 89 ARG A CA 1
ATOM 648 C C . ARG A 1 89 ? -15.859 -0.758 4.704 1.00 91.75 89 ARG A C 1
ATOM 650 O O . ARG A 1 89 ? -14.768 -1.302 4.817 1.00 91.75 89 ARG A O 1
ATOM 657 N N . ILE A 1 90 ? -16.006 0.566 4.677 1.00 93.75 90 ILE A N 1
ATOM 658 C CA . ILE A 1 90 ? -14.885 1.510 4.763 1.00 93.75 90 ILE A CA 1
ATOM 659 C C . ILE A 1 90 ? -14.879 2.131 6.155 1.00 93.75 90 ILE A C 1
ATOM 661 O O . ILE A 1 90 ? -15.911 2.562 6.656 1.00 93.75 90 ILE A O 1
ATOM 665 N N . ARG A 1 91 ? -13.704 2.185 6.776 1.00 93.94 91 ARG A N 1
ATOM 666 C CA . ARG A 1 91 ? -13.488 2.933 8.011 1.00 93.94 91 ARG A CA 1
ATOM 667 C C . ARG A 1 91 ? -12.178 3.689 7.918 1.00 93.94 91 ARG A C 1
ATOM 669 O O . ARG A 1 91 ? -11.163 3.085 7.588 1.00 93.94 91 ARG A O 1
ATOM 676 N N . VAL A 1 92 ? -12.201 4.975 8.232 1.00 94.75 92 VAL A N 1
ATOM 677 C CA . VAL A 1 92 ? -10.977 5.763 8.387 1.00 94.75 92 VAL A CA 1
ATOM 678 C C . VAL A 1 92 ? -10.512 5.649 9.837 1.00 94.75 92 VAL A C 1
ATOM 680 O O . VAL A 1 92 ? -11.344 5.645 10.743 1.00 94.75 92 VAL A O 1
ATOM 683 N N . VAL A 1 93 ? -9.209 5.486 10.037 1.00 95.38 93 VAL A N 1
ATOM 684 C CA . VAL A 1 93 ? -8.544 5.441 11.343 1.00 95.38 93 VAL A CA 1
ATOM 685 C C . VAL A 1 93 ? -7.387 6.423 11.313 1.00 95.38 93 VAL A C 1
ATOM 687 O O . VAL A 1 93 ? -6.610 6.423 10.360 1.00 95.38 93 VAL A O 1
ATOM 690 N N . THR A 1 94 ? -7.255 7.251 12.341 1.00 95.50 94 THR A N 1
ATOM 691 C CA . THR A 1 94 ? -6.155 8.217 12.401 1.00 95.50 94 THR A CA 1
ATOM 692 C C . THR A 1 94 ? -4.900 7.623 13.045 1.00 95.50 94 THR A C 1
ATOM 694 O O . THR A 1 94 ? -4.962 6.632 13.776 1.00 95.50 94 THR A O 1
ATOM 697 N N . HIS A 1 95 ? -3.739 8.241 12.821 1.00 95.00 95 HIS A N 1
ATOM 698 C CA . HIS A 1 95 ? -2.516 7.894 13.551 1.00 95.00 95 HIS A CA 1
ATOM 699 C C . HIS A 1 95 ? -2.694 8.050 15.072 1.00 95.00 95 HIS A C 1
ATOM 701 O O . HIS A 1 95 ? -2.226 7.205 15.832 1.00 95.00 95 HIS A O 1
ATOM 707 N N . GLU A 1 96 ? -3.438 9.062 15.521 1.00 95.19 96 GLU A N 1
ATOM 708 C CA . GLU A 1 96 ? -3.757 9.282 16.940 1.00 95.19 96 GLU A CA 1
ATOM 709 C C . GLU A 1 96 ? -4.498 8.099 17.582 1.00 95.19 96 GLU A C 1
ATOM 711 O O . GLU A 1 96 ? -4.297 7.815 18.759 1.00 95.19 96 GLU A O 1
ATOM 716 N N . GLU A 1 97 ? -5.312 7.361 16.820 1.00 95.19 97 GLU A N 1
ATOM 717 C CA . GLU A 1 97 ? -6.018 6.179 17.329 1.00 95.19 97 GLU A CA 1
ATOM 718 C C . GLU A 1 97 ? -5.102 4.966 17.561 1.00 95.19 97 GLU A C 1
ATOM 720 O O . GLU A 1 97 ? -5.478 4.046 18.292 1.00 95.19 97 GLU A O 1
ATOM 725 N N . ILE A 1 98 ? -3.926 4.920 16.922 1.00 95.88 98 ILE A N 1
ATOM 726 C CA . ILE A 1 98 ? -3.047 3.737 16.923 1.00 95.88 98 ILE A CA 1
ATOM 727 C C . ILE A 1 98 ? -1.676 3.975 17.567 1.00 95.88 98 ILE A C 1
ATOM 729 O O . ILE A 1 98 ? -1.015 2.997 17.931 1.00 95.88 98 ILE A O 1
ATOM 733 N N . PHE A 1 99 ? -1.256 5.231 17.745 1.00 96.56 99 PHE A N 1
ATOM 734 C CA . PHE A 1 99 ? -0.023 5.603 18.442 1.00 96.56 99 PHE A CA 1
ATOM 735 C C . PHE A 1 99 ? -0.294 5.836 19.939 1.00 96.56 99 PHE A C 1
ATOM 737 O O . PHE A 1 99 ? -1.014 6.766 20.290 1.00 96.56 99 PHE A O 1
ATOM 744 N N . PRO A 1 100 ? 0.285 5.024 20.849 1.00 95.31 100 PRO A N 1
ATOM 745 C CA . PRO A 1 100 ? 0.063 5.178 22.289 1.00 95.31 100 PRO A CA 1
ATOM 746 C C . PRO A 1 100 ? 0.626 6.474 22.881 1.00 95.31 100 PRO A C 1
ATOM 748 O O . PRO A 1 100 ? 0.123 6.940 23.900 1.00 95.31 100 PRO A O 1
ATOM 751 N N . ASP A 1 101 ? 1.692 7.011 22.284 1.00 95.69 101 ASP A N 1
ATOM 752 C CA . ASP A 1 101 ? 2.353 8.239 22.716 1.00 95.69 101 ASP A CA 1
ATOM 753 C C . ASP A 1 101 ? 2.113 9.351 21.680 1.00 95.69 101 ASP A C 1
ATOM 755 O O . ASP A 1 101 ? 2.740 9.343 20.616 1.00 95.69 101 ASP A O 1
ATOM 759 N N . PRO A 1 102 ? 1.233 10.325 21.977 1.00 94.25 102 PRO A N 1
ATOM 760 C CA . PRO A 1 102 ? 0.942 11.430 21.068 1.00 94.25 102 PRO A CA 1
ATOM 761 C C . PRO A 1 102 ? 2.155 12.310 20.747 1.00 94.25 102 PRO A C 1
ATOM 763 O O . PRO A 1 102 ? 2.139 13.009 19.739 1.00 94.25 102 PRO A O 1
ATOM 766 N N . SER A 1 103 ? 3.219 12.281 21.561 1.00 96.25 103 SER A N 1
ATOM 767 C CA . SER A 1 103 ? 4.433 13.066 21.296 1.00 96.25 103 SER A CA 1
ATOM 768 C C . SER A 1 103 ? 5.215 12.588 20.065 1.00 96.25 103 SER A C 1
ATOM 770 O O . SER A 1 103 ? 6.078 13.308 19.567 1.00 96.25 103 SER A O 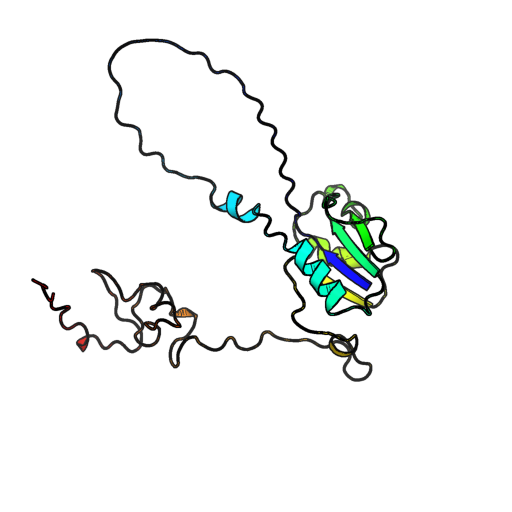1
ATOM 772 N N . GLN A 1 104 ? 4.896 11.394 19.553 1.00 93.31 104 GLN A N 1
ATOM 773 C CA . GLN A 1 104 ? 5.484 10.827 18.337 1.00 93.31 104 GLN A CA 1
ATOM 774 C C . GLN A 1 104 ? 4.782 11.288 17.051 1.00 93.31 104 GLN A C 1
ATOM 776 O O . GLN A 1 104 ? 5.205 10.910 15.959 1.00 93.31 104 GLN A O 1
ATOM 781 N N . LEU A 1 105 ? 3.703 12.066 17.170 1.00 94.19 105 LEU A N 1
ATOM 782 C CA . LEU A 1 105 ? 2.913 12.551 16.046 1.00 94.19 105 LEU A CA 1
ATOM 783 C C . LEU A 1 105 ? 3.267 14.014 15.707 1.00 94.19 105 LEU A C 1
ATOM 785 O O . LEU A 1 105 ? 3.590 14.790 16.608 1.00 94.19 105 LEU A O 1
ATOM 789 N N . PRO A 1 106 ? 3.178 14.423 14.426 1.00 93.62 106 PRO A N 1
ATOM 790 C CA . PRO A 1 106 ? 2.810 13.605 13.272 1.00 93.62 106 PRO A CA 1
ATOM 791 C C . PRO A 1 106 ? 3.957 12.693 12.813 1.00 93.62 106 PRO A C 1
ATOM 793 O O . PRO A 1 106 ? 5.134 13.034 12.914 1.00 93.62 106 PRO A O 1
ATOM 796 N N . VAL A 1 107 ? 3.598 11.536 12.258 1.00 88.69 107 VAL A N 1
ATOM 797 C CA . VAL A 1 107 ? 4.538 10.559 11.700 1.00 88.69 107 VAL A CA 1
ATOM 798 C C . VAL A 1 107 ? 4.188 10.278 10.245 1.00 88.69 107 VAL A C 1
ATOM 800 O O . VAL A 1 107 ? 3.032 10.034 9.910 1.00 88.69 107 VAL A O 1
ATOM 803 N N . PHE A 1 108 ? 5.209 10.300 9.391 1.00 88.88 108 PHE A N 1
ATOM 804 C CA . PHE A 1 108 ? 5.093 10.067 7.945 1.00 88.88 108 PHE A CA 1
ATOM 805 C C . PHE A 1 108 ? 5.962 8.889 7.478 1.00 88.88 108 PHE A C 1
ATOM 807 O O . PHE A 1 108 ? 6.154 8.665 6.291 1.00 88.88 108 PHE A O 1
ATOM 814 N N . SER A 1 109 ? 6.522 8.139 8.429 1.00 88.94 109 SER A N 1
ATOM 815 C CA . SER A 1 109 ? 7.338 6.956 8.167 1.00 88.94 109 SER A CA 1
ATOM 816 C C . SER A 1 109 ? 6.446 5.719 8.095 1.00 88.94 109 SER A C 1
ATOM 818 O O . SER A 1 109 ? 5.873 5.325 9.115 1.00 88.94 109 SER A O 1
ATOM 820 N N . SER A 1 110 ? 6.354 5.083 6.922 1.00 90.62 110 SER A N 1
ATOM 821 C CA . SER A 1 110 ? 5.556 3.862 6.729 1.00 90.62 110 SER A CA 1
ATOM 822 C C . SER A 1 110 ? 5.947 2.758 7.714 1.00 90.62 110 SER A C 1
ATOM 824 O O . SER A 1 110 ? 5.058 2.283 8.415 1.00 90.62 110 SER A O 1
ATOM 826 N N . PRO A 1 111 ? 7.242 2.425 7.922 1.00 93.75 111 PRO A N 1
ATOM 827 C CA . PRO A 1 111 ? 7.625 1.411 8.906 1.00 93.75 111 PRO A CA 1
ATOM 828 C C . PRO A 1 111 ? 7.148 1.730 10.328 1.00 93.75 111 PRO A C 1
ATOM 830 O O . PRO A 1 111 ? 6.756 0.830 11.069 1.00 93.75 111 PRO A O 1
ATOM 833 N N . ALA A 1 112 ? 7.150 3.008 10.723 1.00 93.69 112 ALA A N 1
ATOM 834 C CA . ALA A 1 112 ? 6.658 3.415 12.036 1.00 93.69 112 ALA A CA 1
ATOM 835 C C . ALA A 1 112 ? 5.138 3.226 12.156 1.00 93.69 112 ALA A C 1
ATOM 837 O O . ALA A 1 112 ? 4.658 2.799 13.204 1.00 93.69 112 ALA A O 1
ATOM 838 N N . ILE A 1 113 ? 4.378 3.501 11.097 1.00 94.44 113 ILE A N 1
ATOM 839 C CA . ILE A 1 113 ? 2.923 3.298 11.061 1.00 94.44 113 ILE A CA 1
ATOM 840 C C . ILE A 1 113 ? 2.591 1.797 11.016 1.00 94.44 113 ILE A C 1
ATOM 842 O O . ILE A 1 113 ? 1.754 1.319 11.784 1.00 94.44 113 ILE A O 1
ATOM 846 N N . GLU A 1 114 ? 3.295 1.031 10.180 1.00 94.50 114 GLU A N 1
ATOM 847 C CA . GLU A 1 114 ? 3.120 -0.410 9.971 1.00 94.50 114 GLU A CA 1
ATOM 848 C C . GLU A 1 114 ? 3.239 -1.205 11.275 1.00 94.50 114 GLU A C 1
ATOM 850 O O . GLU A 1 114 ? 2.379 -2.038 11.584 1.00 94.50 114 GLU A O 1
ATOM 855 N N . VAL A 1 115 ? 4.243 -0.896 12.106 1.00 94.62 115 VAL A N 1
ATOM 856 C CA . VAL A 1 115 ? 4.408 -1.559 13.410 1.00 94.62 115 VAL A CA 1
ATOM 857 C C . VAL A 1 115 ? 3.294 -1.216 14.404 1.00 94.62 115 VAL A C 1
ATOM 859 O O . VAL A 1 115 ? 3.163 -1.911 15.410 1.00 94.62 115 VAL A O 1
ATOM 862 N N . HIS A 1 116 ? 2.460 -0.203 14.144 1.00 95.75 116 HIS A N 1
ATOM 863 C CA . HIS A 1 116 ? 1.316 0.171 14.983 1.00 95.75 116 HIS A CA 1
ATOM 864 C C . HIS A 1 116 ? -0.035 -0.349 14.470 1.00 95.75 116 HIS A C 1
ATOM 866 O O . HIS A 1 116 ? -0.984 -0.387 15.254 1.00 95.75 116 HIS A O 1
ATOM 872 N N . LEU A 1 117 ? -0.132 -0.854 13.232 1.00 95.69 117 LEU A N 1
ATOM 873 C CA . LEU A 1 117 ? -1.402 -1.312 12.638 1.00 95.69 117 LEU A CA 1
ATOM 874 C C . LEU A 1 117 ? -2.125 -2.374 13.477 1.00 95.69 117 LEU A C 1
ATOM 876 O O . LEU A 1 117 ? -3.350 -2.390 13.544 1.00 95.69 117 LEU A O 1
ATOM 880 N N . HIS A 1 118 ? -1.393 -3.240 14.178 1.00 94.81 118 HIS A N 1
ATOM 881 C CA . HIS A 1 118 ? -1.984 -4.270 15.040 1.00 94.81 118 HIS A CA 1
ATOM 882 C C . HIS A 1 118 ? -2.831 -3.713 16.202 1.00 94.81 118 HIS A C 1
ATOM 884 O O . HIS A 1 118 ? -3.605 -4.462 16.798 1.00 94.81 118 HIS A O 1
ATOM 890 N N . ARG A 1 119 ? -2.692 -2.420 16.531 1.00 95.38 119 ARG A N 1
ATOM 891 C CA . ARG A 1 119 ? -3.463 -1.733 17.580 1.00 95.38 119 ARG A CA 1
ATOM 892 C C . ARG A 1 119 ? -4.821 -1.230 17.103 1.00 95.38 119 ARG A C 1
ATOM 894 O O . ARG A 1 119 ? -5.623 -0.816 17.933 1.00 95.38 119 ARG A O 1
ATOM 901 N N . ILE A 1 120 ? -5.102 -1.290 15.800 1.00 95.81 120 ILE A N 1
ATOM 902 C CA . ILE A 1 120 ? -6.372 -0.837 15.237 1.00 95.81 120 ILE A CA 1
ATOM 903 C C . ILE A 1 120 ? -7.546 -1.578 15.912 1.00 95.81 120 ILE A C 1
ATOM 905 O O . ILE A 1 120 ? -7.646 -2.809 15.806 1.00 95.81 120 ILE A O 1
ATOM 909 N N . PRO A 1 121 ? -8.493 -0.858 16.544 1.00 88.19 121 PRO A N 1
ATOM 910 C CA . PRO A 1 121 ? -9.652 -1.482 17.169 1.00 88.19 121 PRO A CA 1
ATOM 911 C C . PRO A 1 121 ? -10.475 -2.282 16.155 1.00 88.19 121 PRO A C 1
ATOM 913 O O . PRO A 1 121 ? -10.762 -1.806 15.055 1.00 88.19 121 PRO A O 1
ATOM 916 N N . GLY A 1 122 ? -10.848 -3.514 16.508 1.00 87.38 122 GLY A N 1
ATOM 917 C CA . GLY A 1 122 ? -11.640 -4.391 15.636 1.00 87.38 122 GLY A CA 1
ATOM 918 C C . GLY A 1 122 ? -10.885 -4.962 14.427 1.00 87.38 122 GLY A C 1
ATOM 919 O O . GLY A 1 122 ? -11.513 -5.559 13.545 1.00 87.38 122 GLY A O 1
ATOM 920 N N . LEU A 1 123 ? -9.554 -4.813 14.362 1.00 92.62 123 LEU A N 1
ATOM 921 C CA . LEU A 1 123 ? -8.755 -5.452 13.322 1.00 92.62 123 LEU A CA 1
ATOM 922 C C . LEU A 1 123 ? -8.854 -6.979 13.434 1.00 92.62 123 LEU A C 1
ATOM 924 O O . LEU A 1 123 ? -8.830 -7.576 14.509 1.00 92.62 123 LEU A O 1
ATOM 928 N N . SER A 1 124 ? -9.002 -7.635 12.287 1.00 91.06 124 SER A N 1
ATOM 929 C CA . SER A 1 124 ? -9.053 -9.095 12.236 1.00 91.06 124 SER A CA 1
ATOM 930 C C . SER A 1 124 ? -7.691 -9.697 12.593 1.00 91.06 124 SER A C 1
ATOM 932 O O . SER A 1 124 ? -6.668 -9.175 12.168 1.00 91.06 124 SER A O 1
ATOM 934 N N . ARG A 1 125 ? -7.675 -10.870 13.247 1.00 88.81 125 ARG A N 1
ATOM 935 C CA . ARG A 1 125 ? -6.437 -11.641 13.520 1.00 88.81 125 ARG A CA 1
ATOM 936 C C . ARG A 1 125 ? -5.572 -11.895 12.280 1.00 88.81 125 ARG A C 1
ATOM 938 O O . ARG A 1 125 ? -4.377 -12.117 12.402 1.00 88.81 125 ARG A O 1
ATOM 945 N N . ARG A 1 126 ? -6.198 -11.915 11.103 1.00 88.75 126 ARG A N 1
ATOM 946 C CA . ARG A 1 126 ? -5.534 -11.947 9.801 1.00 88.75 126 ARG A CA 1
ATOM 947 C C . ARG A 1 126 ? -6.048 -10.783 8.975 1.00 88.75 126 ARG A C 1
ATOM 949 O O . ARG A 1 126 ? -7.266 -10.628 8.801 1.00 88.75 126 ARG A O 1
ATOM 956 N N . PHE A 1 127 ? -5.125 -9.986 8.475 1.00 93.00 127 PHE A N 1
ATOM 957 C CA . PHE A 1 127 ? -5.409 -8.858 7.612 1.00 93.00 127 PHE A CA 1
ATOM 958 C C . PHE A 1 127 ? -4.379 -8.799 6.488 1.00 93.00 127 PHE A C 1
ATOM 960 O O . PHE A 1 127 ? -3.288 -9.347 6.617 1.00 93.00 127 PHE A O 1
ATOM 967 N N . ILE A 1 128 ? -4.770 -8.176 5.384 1.00 92.69 128 ILE A N 1
ATOM 968 C CA . ILE A 1 128 ? -3.868 -7.828 4.288 1.00 92.69 128 ILE A CA 1
ATOM 969 C C . ILE A 1 128 ? -3.491 -6.367 4.490 1.00 92.69 128 ILE A C 1
ATOM 971 O O . ILE A 1 128 ? -4.369 -5.552 4.767 1.00 92.69 128 ILE A O 1
ATOM 975 N N . TYR A 1 129 ? -2.212 -6.047 4.388 1.00 92.75 129 TYR A N 1
ATOM 976 C CA . TYR A 1 129 ? -1.742 -4.669 4.360 1.00 92.75 129 TYR A CA 1
ATOM 977 C C . TYR A 1 129 ? -1.423 -4.290 2.920 1.00 92.75 129 TYR A C 1
ATOM 979 O O . TYR A 1 129 ? -0.680 -5.031 2.281 1.00 92.75 129 TYR A O 1
ATOM 987 N N . PHE A 1 130 ? -1.973 -3.172 2.445 1.00 90.94 130 PHE A N 1
ATOM 988 C CA . PHE A 1 130 ? -1.571 -2.511 1.203 1.00 90.94 130 PHE A CA 1
ATOM 989 C C . PHE A 1 130 ? -1.097 -1.097 1.527 1.00 90.94 130 PHE A C 1
ATOM 991 O O . PHE A 1 130 ? -1.737 -0.394 2.310 1.00 90.94 130 PHE A O 1
ATOM 998 N N . ASN A 1 131 ? -0.005 -0.689 0.894 1.00 89.94 131 ASN A N 1
ATOM 999 C CA . ASN A 1 131 ? 0.296 0.725 0.752 1.00 89.94 131 ASN A CA 1
ATOM 1000 C C . ASN A 1 131 ? -0.588 1.330 -0.360 1.00 89.94 131 ASN A C 1
ATOM 1002 O O . ASN A 1 131 ? -1.237 0.595 -1.116 1.00 89.94 131 ASN A O 1
ATOM 1006 N N . ASP A 1 132 ? -0.658 2.653 -0.449 1.00 87.25 132 ASP A N 1
ATOM 1007 C CA . ASP A 1 132 ? -1.497 3.377 -1.410 1.00 87.25 132 ASP A CA 1
ATOM 1008 C C . ASP A 1 132 ? -1.038 3.269 -2.874 1.00 87.25 132 ASP A C 1
ATOM 1010 O O . ASP A 1 132 ? -1.868 3.371 -3.780 1.00 87.25 132 ASP A O 1
ATOM 1014 N N . ASP A 1 133 ? 0.233 2.953 -3.101 1.00 87.19 133 ASP A N 1
ATOM 1015 C CA . ASP A 1 133 ? 0.847 2.674 -4.405 1.00 87.19 133 ASP A CA 1
ATOM 1016 C C . ASP A 1 133 ? 0.767 1.191 -4.834 1.00 87.19 133 ASP A C 1
ATOM 1018 O O . ASP A 1 133 ? 1.305 0.793 -5.872 1.00 87.19 133 ASP A O 1
ATOM 1022 N N . VAL A 1 134 ? 0.044 0.351 -4.080 1.00 90.94 134 VAL A N 1
ATOM 1023 C CA . VAL A 1 134 ? -0.186 -1.062 -4.419 1.00 90.94 134 VAL A CA 1
ATOM 1024 C C . VAL A 1 134 ? -1.516 -1.231 -5.143 1.00 90.94 134 VAL A C 1
ATOM 1026 O O . VAL A 1 134 ? -2.581 -0.900 -4.619 1.00 90.94 134 VAL A O 1
ATOM 1029 N N . LEU A 1 135 ? -1.472 -1.830 -6.336 1.00 93.38 135 LEU A N 1
ATOM 1030 C CA . LEU A 1 135 ? -2.655 -2.135 -7.136 1.00 93.38 135 LEU A CA 1
ATOM 1031 C C . LEU A 1 135 ? -2.739 -3.629 -7.444 1.00 93.38 135 LEU A C 1
ATOM 1033 O O . LEU A 1 135 ? -1.760 -4.266 -7.829 1.00 93.38 135 LEU A O 1
ATOM 1037 N N . LEU A 1 136 ? -3.948 -4.178 -7.354 1.00 94.50 136 LEU A N 1
ATOM 1038 C CA . LEU A 1 136 ? -4.237 -5.510 -7.872 1.00 94.50 136 LEU A CA 1
ATOM 1039 C C . LEU A 1 136 ? -4.440 -5.445 -9.390 1.00 94.50 136 LEU A C 1
ATOM 1041 O O . LEU A 1 136 ? -5.205 -4.617 -9.887 1.00 94.50 136 LEU A O 1
ATOM 1045 N N . GLY A 1 137 ? -3.757 -6.325 -10.124 1.00 95.25 137 GLY A N 1
ATOM 1046 C CA . GLY A 1 137 ? -3.862 -6.428 -11.586 1.00 95.25 137 GLY A CA 1
ATOM 1047 C C . GLY A 1 137 ? -4.827 -7.511 -12.082 1.00 95.25 137 GLY A C 1
ATOM 1048 O O . GLY A 1 137 ? -5.234 -7.478 -13.242 1.00 95.25 137 GLY A O 1
ATOM 1049 N N . ALA A 1 138 ? -5.199 -8.457 -11.219 1.00 95.88 138 ALA A N 1
ATOM 1050 C CA . ALA A 1 138 ? -6.058 -9.598 -11.520 1.00 95.88 138 ALA A CA 1
ATOM 1051 C C . ALA A 1 138 ? -6.792 -10.053 -10.253 1.00 95.88 138 ALA A C 1
ATOM 1053 O O . ALA A 1 138 ? -6.396 -9.665 -9.153 1.00 95.88 138 ALA A O 1
ATOM 1054 N N . ASP A 1 139 ? -7.840 -10.865 -10.418 1.00 97.38 139 ASP A N 1
ATOM 1055 C CA . ASP A 1 139 ? -8.601 -11.425 -9.298 1.00 97.38 139 ASP A CA 1
ATOM 1056 C C . ASP A 1 139 ? -7.684 -12.216 -8.358 1.00 97.38 139 ASP A C 1
ATOM 1058 O O . ASP A 1 139 ? -6.903 -13.056 -8.805 1.00 97.38 139 ASP A O 1
ATOM 1062 N N . VAL A 1 140 ? -7.815 -11.957 -7.058 1.00 95.56 140 VAL A N 1
ATOM 1063 C CA . VAL A 1 140 ? -7.089 -12.662 -5.996 1.00 95.56 140 VAL A CA 1
ATOM 1064 C C . VAL A 1 140 ? -8.065 -13.294 -5.017 1.00 95.56 140 VAL A C 1
ATOM 1066 O O . VAL A 1 140 ? -9.164 -12.785 -4.777 1.00 95.56 140 VAL A O 1
ATOM 1069 N N . TRP A 1 141 ? -7.638 -14.374 -4.380 1.00 94.75 141 TRP A N 1
ATOM 1070 C CA . TRP A 1 141 ? -8.404 -15.173 -3.433 1.00 94.75 141 TRP A CA 1
ATOM 1071 C C . TRP A 1 141 ? -7.681 -15.252 -2.083 1.00 94.75 141 TRP A C 1
ATOM 1073 O O . TRP A 1 141 ? -6.468 -15.064 -2.013 1.00 94.75 141 TRP A O 1
ATOM 1083 N N . PRO A 1 142 ? -8.387 -15.534 -0.972 1.00 92.62 142 PRO A N 1
ATOM 1084 C CA . PRO A 1 142 ? -7.746 -15.678 0.337 1.00 92.62 142 PRO A CA 1
ATOM 1085 C C . PRO A 1 142 ? -6.588 -16.686 0.348 1.00 92.62 142 PRO A C 1
ATOM 1087 O O . PRO A 1 142 ? -5.589 -16.458 1.034 1.00 92.62 142 PRO A O 1
ATOM 1090 N N . ASP A 1 143 ? -6.724 -17.765 -0.427 1.00 92.56 143 ASP A N 1
ATOM 1091 C CA . ASP A 1 143 ? -5.733 -18.837 -0.537 1.00 92.56 143 ASP A CA 1
ATOM 1092 C C . ASP A 1 143 ? -4.424 -18.385 -1.207 1.00 92.56 143 ASP A C 1
ATOM 1094 O O . ASP A 1 143 ? -3.380 -18.988 -0.954 1.00 92.56 143 ASP A O 1
ATOM 1098 N N . ASP A 1 144 ? -4.439 -17.278 -1.962 1.00 92.75 144 ASP A N 1
ATOM 1099 C CA . ASP A 1 144 ? -3.223 -16.681 -2.526 1.00 92.75 144 ASP A CA 1
ATOM 1100 C C . ASP A 1 144 ? -2.325 -16.091 -1.433 1.00 92.75 144 ASP A C 1
ATOM 1102 O O . ASP A 1 144 ? -1.121 -15.982 -1.627 1.00 92.75 144 ASP A O 1
ATOM 1106 N N . PHE A 1 145 ? -2.871 -15.729 -0.268 1.00 92.25 145 PHE A N 1
ATOM 1107 C CA . PHE A 1 145 ? -2.110 -15.116 0.829 1.00 92.25 145 PHE A CA 1
ATOM 1108 C C . PHE A 1 145 ? -1.834 -16.090 1.974 1.00 92.25 145 PHE A C 1
ATOM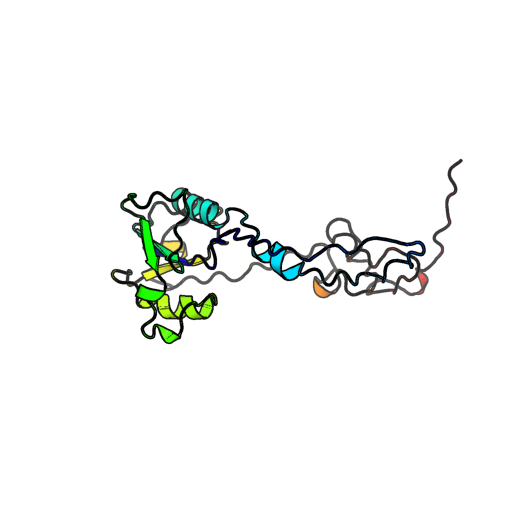 1110 O O . PHE A 1 145 ? -0.852 -15.940 2.709 1.00 92.25 145 PHE A O 1
ATOM 1117 N N . TRP A 1 146 ? -2.719 -17.066 2.179 1.00 92.44 146 TRP A N 1
ATOM 1118 C CA . TRP A 1 146 ? -2.607 -18.005 3.285 1.00 92.44 146 TRP A CA 1
ATOM 1119 C C . TRP A 1 146 ? -3.329 -19.322 3.005 1.00 92.44 146 TRP A C 1
ATOM 1121 O O . TRP A 1 146 ? -4.502 -19.318 2.648 1.00 92.44 146 TRP A O 1
ATOM 1131 N N . SER A 1 147 ? -2.680 -20.446 3.310 1.00 91.31 147 SER A N 1
ATOM 1132 C CA . SER A 1 147 ? -3.305 -21.773 3.296 1.00 91.31 147 SER A CA 1
ATOM 1133 C C . SER A 1 147 ? -3.118 -22.508 4.628 1.00 91.31 147 SER A C 1
ATOM 1135 O O . SER A 1 147 ? -2.158 -22.279 5.364 1.00 91.31 147 SER A O 1
ATOM 1137 N N . HIS A 1 148 ? -4.018 -23.447 4.939 1.00 87.81 148 HIS A N 1
ATOM 1138 C CA . HIS A 1 148 ? -3.898 -24.288 6.140 1.00 87.81 148 HIS A CA 1
ATOM 1139 C C . HIS A 1 148 ? -2.656 -25.194 6.114 1.00 87.81 148 HIS A C 1
ATOM 1141 O O . HIS A 1 148 ? -2.150 -25.549 7.174 1.00 87.81 148 HIS A O 1
ATOM 1147 N N . ALA A 1 149 ? -2.188 -25.577 4.921 1.00 91.88 149 ALA A N 1
ATOM 1148 C CA . ALA A 1 149 ? -1.080 -26.511 4.747 1.00 91.88 149 ALA A CA 1
ATOM 1149 C C . ALA A 1 149 ? 0.291 -25.818 4.743 1.00 91.88 149 ALA A C 1
ATOM 1151 O O . ALA A 1 149 ? 1.216 -26.310 5.382 1.00 91.88 149 ALA A O 1
ATOM 1152 N N . ALA A 1 150 ? 0.421 -24.689 4.038 1.00 88.44 150 ALA A N 1
ATOM 1153 C CA . ALA A 1 150 ? 1.697 -23.989 3.863 1.00 88.44 150 ALA A CA 1
ATOM 1154 C C . ALA A 1 150 ? 1.849 -22.748 4.760 1.00 88.44 150 ALA A C 1
ATOM 1156 O O . ALA A 1 150 ? 2.945 -22.212 4.891 1.00 88.44 150 ALA A O 1
ATOM 1157 N N . GLY A 1 151 ? 0.772 -22.285 5.401 1.00 91.25 151 GLY A N 1
ATOM 1158 C CA . GLY A 1 151 ? 0.791 -21.037 6.154 1.00 91.25 151 GLY A CA 1
ATOM 1159 C C . GLY A 1 151 ? 0.764 -19.824 5.226 1.00 91.25 151 GLY A C 1
ATOM 1160 O O . GLY A 1 151 ? -0.030 -19.786 4.289 1.00 91.25 151 GLY A O 1
ATOM 1161 N N . HIS A 1 152 ? 1.575 -18.809 5.526 1.00 91.38 152 HIS A N 1
ATOM 1162 C CA . HIS A 1 152 ? 1.638 -17.571 4.746 1.00 91.38 152 HIS A CA 1
ATOM 1163 C C . HIS A 1 152 ? 2.373 -17.784 3.425 1.00 91.38 152 HIS A C 1
ATOM 1165 O O . HIS A 1 152 ? 3.487 -18.306 3.412 1.00 91.38 152 HIS A O 1
ATOM 1171 N N . MET A 1 153 ? 1.764 -17.332 2.334 1.00 91.00 153 MET A N 1
ATOM 1172 C CA . MET A 1 153 ? 2.400 -17.339 1.022 1.00 91.00 153 MET A CA 1
ATOM 1173 C C . MET A 1 153 ? 3.263 -16.085 0.880 1.00 91.00 153 MET A C 1
ATOM 1175 O O . MET A 1 153 ? 2.797 -14.975 1.136 1.00 91.00 153 MET A O 1
ATOM 1179 N N . VAL A 1 154 ? 4.524 -16.266 0.489 1.00 89.19 154 VAL A N 1
ATOM 1180 C CA . VAL A 1 154 ? 5.466 -15.170 0.237 1.00 89.19 154 VAL A CA 1
ATOM 1181 C C . VAL A 1 154 ? 5.837 -15.196 -1.236 1.00 89.19 154 VAL A C 1
ATOM 1183 O O . VAL A 1 154 ? 6.388 -16.183 -1.723 1.00 89.19 154 VAL A O 1
ATOM 1186 N N . TYR A 1 155 ? 5.537 -14.104 -1.932 1.00 84.44 155 TYR A N 1
ATOM 1187 C CA . TYR A 1 155 ? 5.922 -13.902 -3.322 1.00 84.44 155 TYR A CA 1
ATOM 1188 C C . TYR A 1 155 ? 7.149 -13.007 -3.349 1.00 84.44 155 TYR A C 1
ATOM 1190 O O . TYR A 1 155 ? 7.091 -11.846 -2.948 1.00 84.44 155 TYR A O 1
ATOM 1198 N N . PHE A 1 156 ? 8.270 -13.561 -3.792 1.00 83.75 156 PHE A N 1
ATOM 1199 C CA . PHE A 1 156 ? 9.450 -12.760 -4.080 1.00 83.75 156 PHE A CA 1
ATOM 1200 C C . PHE A 1 156 ? 9.256 -12.027 -5.403 1.00 83.75 156 PHE A C 1
ATOM 1202 O O . PHE A 1 156 ? 8.460 -12.455 -6.246 1.00 83.75 156 PHE A O 1
ATOM 1209 N N . SER A 1 157 ? 9.988 -10.927 -5.590 1.00 76.88 157 SER A N 1
ATOM 1210 C CA . SER A 1 157 ? 10.044 -10.281 -6.895 1.00 76.88 157 SER A CA 1
ATOM 1211 C C . SER A 1 157 ? 10.440 -11.317 -7.942 1.00 76.88 157 SER A C 1
ATOM 1213 O O . SER A 1 157 ? 11.381 -12.090 -7.743 1.00 76.88 157 SER A O 1
ATOM 1215 N N . TRP A 1 158 ? 9.714 -11.340 -9.057 1.00 70.88 158 TRP A N 1
ATOM 1216 C CA . TRP A 1 158 ? 10.191 -12.045 -10.237 1.00 70.88 158 TRP A CA 1
ATOM 1217 C C . TRP A 1 158 ? 11.533 -11.446 -10.652 1.00 70.88 158 TRP A C 1
ATOM 1219 O O . TRP A 1 158 ? 11.764 -10.245 -10.494 1.00 70.88 158 TRP A O 1
ATOM 1229 N N . GLU A 1 159 ? 12.418 -12.282 -11.191 1.00 72.69 159 GLU A N 1
ATOM 1230 C CA . GLU A 1 159 ? 13.600 -11.769 -11.874 1.00 72.69 159 GLU A CA 1
ATOM 1231 C C . GLU A 1 159 ? 13.124 -10.829 -12.981 1.00 72.69 159 GLU A C 1
ATOM 1233 O O . GLU A 1 159 ? 12.379 -11.237 -13.877 1.00 72.69 159 GLU A O 1
ATOM 1238 N N . VAL A 1 160 ? 13.505 -9.554 -12.888 1.00 77.62 160 VAL A N 1
ATOM 1239 C CA . VAL A 1 160 ? 13.226 -8.587 -13.945 1.00 77.62 160 VAL A CA 1
ATOM 1240 C C . VAL A 1 160 ? 13.983 -9.075 -15.178 1.00 77.62 160 VAL A C 1
ATOM 1242 O O . VAL A 1 160 ? 15.209 -9.214 -15.123 1.00 77.62 160 VAL A O 1
ATOM 1245 N N . PRO A 1 161 ? 13.294 -9.399 -16.288 1.00 83.81 161 PRO A N 1
ATOM 1246 C CA . PRO A 1 161 ? 13.990 -9.840 -17.478 1.00 83.81 161 PRO A CA 1
ATOM 1247 C C . PRO A 1 161 ? 14.908 -8.720 -17.949 1.00 83.81 161 PRO A C 1
ATOM 1249 O O . PRO A 1 161 ? 14.443 -7.604 -18.194 1.00 83.81 161 PRO A O 1
ATOM 1252 N N . LYS A 1 162 ? 16.193 -9.038 -18.114 1.00 88.69 162 LYS A N 1
ATOM 1253 C CA . LYS A 1 162 ? 17.181 -8.108 -18.666 1.00 88.69 162 LYS A CA 1
ATOM 1254 C C . LYS A 1 162 ? 16.646 -7.481 -19.949 1.00 88.69 162 LYS A C 1
ATOM 1256 O O . LYS A 1 162 ? 16.039 -8.159 -20.787 1.00 88.69 162 LYS A O 1
ATOM 1261 N N . CYS A 1 163 ? 16.907 -6.192 -20.124 1.00 92.50 163 CYS A N 1
ATOM 1262 C CA . CYS A 1 163 ? 16.483 -5.466 -21.314 1.00 92.50 163 CYS A CA 1
ATOM 1263 C C . CYS A 1 163 ? 17.108 -6.048 -22.601 1.00 92.50 163 CYS A C 1
ATOM 1265 O O . CYS A 1 163 ? 16.456 -6.055 -23.643 1.00 92.50 163 CYS A O 1
ATOM 1267 N N . ASN A 1 164 ? 18.325 -6.604 -22.529 1.00 94.50 164 ASN A N 1
ATOM 1268 C CA . ASN A 1 164 ? 18.978 -7.320 -23.624 1.00 94.50 164 ASN A CA 1
ATOM 1269 C C . ASN A 1 164 ? 19.909 -8.428 -23.097 1.00 94.50 164 ASN A C 1
ATOM 1271 O O . ASN A 1 164 ? 20.434 -8.355 -21.983 1.00 94.50 164 ASN A O 1
ATOM 1275 N N . ALA A 1 165 ? 20.146 -9.460 -23.910 1.00 91.25 165 ALA A N 1
ATOM 1276 C CA . ALA A 1 165 ? 21.094 -10.516 -23.573 1.00 91.25 165 ALA A CA 1
ATOM 1277 C C . ALA A 1 165 ? 22.515 -9.938 -23.439 1.00 91.25 165 ALA A C 1
ATOM 1279 O O . ALA A 1 165 ? 23.020 -9.291 -24.352 1.00 91.25 165 ALA A O 1
ATOM 1280 N N . GLY A 1 166 ? 23.162 -10.190 -22.298 1.00 89.31 166 GL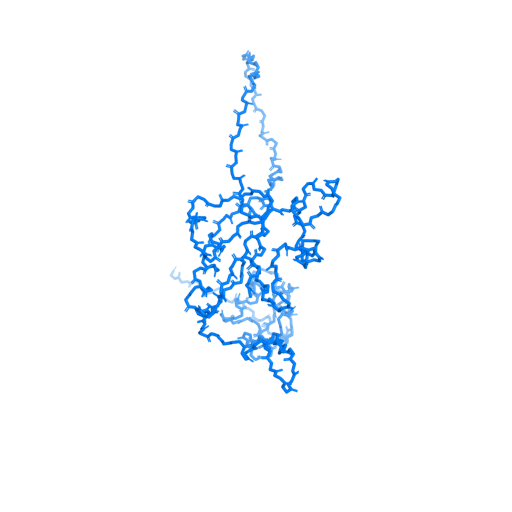Y A N 1
ATOM 1281 C CA . GLY A 1 166 ? 24.513 -9.693 -22.014 1.00 89.31 166 GLY A CA 1
ATOM 1282 C C . GLY A 1 166 ? 24.585 -8.272 -21.446 1.00 89.31 166 GLY A C 1
ATOM 1283 O O . GLY A 1 166 ? 25.685 -7.835 -21.141 1.00 89.31 166 GLY A O 1
ATOM 1284 N N . CYS A 1 167 ? 23.455 -7.585 -21.257 1.00 92.56 167 CYS A N 1
ATOM 1285 C CA . CYS A 1 167 ? 23.385 -6.328 -20.510 1.00 92.56 167 CYS A CA 1
ATOM 1286 C C . CYS A 1 167 ? 22.908 -6.617 -19.080 1.00 92.56 167 CYS A C 1
ATOM 1288 O O . CYS A 1 167 ? 21.846 -7.219 -18.904 1.00 92.56 167 CYS A O 1
ATOM 1290 N N . ILE A 1 168 ? 23.701 -6.274 -18.064 1.00 91.19 168 ILE A N 1
ATOM 1291 C CA . ILE A 1 168 ? 23.247 -6.308 -16.665 1.00 91.19 168 ILE A CA 1
ATOM 1292 C C . ILE A 1 168 ? 22.730 -4.928 -16.270 1.00 91.19 168 ILE A C 1
ATOM 1294 O O . ILE A 1 168 ? 23.251 -3.927 -16.744 1.00 91.19 168 ILE A O 1
ATOM 1298 N N . ASP A 1 169 ? 21.732 -4.879 -15.389 1.00 89.69 169 ASP A N 1
ATOM 1299 C CA . ASP A 1 169 ? 21.037 -3.628 -15.049 1.00 89.69 169 ASP A CA 1
ATOM 1300 C C . ASP A 1 169 ? 21.976 -2.548 -14.486 1.00 89.69 169 ASP A C 1
ATOM 1302 O O . ASP A 1 169 ? 21.706 -1.365 -14.633 1.00 89.69 169 ASP A O 1
ATOM 1306 N N . SER A 1 170 ? 23.103 -2.945 -13.886 1.00 90.38 170 SER A N 1
ATOM 1307 C CA . SER A 1 170 ? 24.110 -2.027 -13.346 1.00 90.38 170 SER A CA 1
ATOM 1308 C C . SER A 1 170 ? 25.019 -1.367 -14.388 1.00 90.38 170 SER A C 1
ATOM 1310 O O . SER A 1 170 ? 25.848 -0.563 -13.986 1.00 90.38 170 SER A O 1
ATOM 1312 N N . TRP A 1 171 ? 24.950 -1.768 -15.662 1.00 93.75 171 TRP A N 1
ATOM 1313 C CA . TRP A 1 171 ? 25.745 -1.172 -16.750 1.00 93.75 171 TRP A CA 1
ATOM 1314 C C . TRP A 1 171 ? 25.005 -0.044 -17.465 1.00 93.75 171 TRP A C 1
ATOM 1316 O O . TRP A 1 171 ? 25.633 0.834 -18.028 1.00 93.75 171 TRP A O 1
ATOM 1326 N N . ILE A 1 172 ? 23.673 -0.021 -17.389 1.00 92.88 172 ILE A N 1
ATOM 1327 C CA . ILE A 1 172 ? 22.881 1.044 -18.007 1.00 92.88 172 ILE A CA 1
ATOM 1328 C C . ILE A 1 172 ? 23.170 2.365 -17.284 1.00 92.88 172 ILE A C 1
ATOM 1330 O O . ILE A 1 172 ? 22.846 2.493 -16.101 1.00 92.88 172 ILE A O 1
ATOM 1334 N N . GLY A 1 173 ? 23.726 3.346 -17.999 1.00 91.81 173 GLY A N 1
ATOM 1335 C CA . GLY A 1 173 ? 23.986 4.682 -17.454 1.00 91.81 173 GLY A CA 1
ATOM 1336 C C . GLY A 1 173 ? 25.162 4.736 -16.471 1.00 91.81 173 GLY A C 1
ATOM 1337 O O . GLY A 1 173 ? 25.195 5.604 -15.593 1.00 91.81 173 GLY A O 1
ATOM 1338 N N . ASP A 1 174 ? 26.100 3.787 -16.547 1.00 92.94 174 ASP A N 1
ATOM 1339 C CA . ASP A 1 174 ? 27.258 3.725 -15.650 1.00 92.94 174 ASP A CA 1
ATOM 1340 C C . ASP A 1 174 ? 28.427 4.647 -16.075 1.00 92.94 174 ASP A C 1
ATOM 1342 O O . ASP A 1 174 ? 29.439 4.778 -15.369 1.00 92.94 174 ASP A O 1
ATOM 1346 N N . GLY A 1 175 ? 28.265 5.351 -17.198 1.00 91.38 175 GLY A N 1
ATOM 1347 C CA . GLY A 1 175 ? 29.239 6.254 -17.797 1.00 91.38 175 GLY A CA 1
ATOM 1348 C C . GLY A 1 175 ? 30.176 5.584 -18.805 1.00 91.38 175 GLY A C 1
ATOM 1349 O O . GLY A 1 175 ? 31.134 6.237 -19.253 1.00 91.38 175 GLY A O 1
ATOM 1350 N N . PHE A 1 176 ? 29.952 4.311 -19.139 1.00 93.38 176 PHE A N 1
ATOM 1351 C CA . PHE A 1 176 ? 30.651 3.567 -20.178 1.00 93.38 176 PHE A CA 1
ATOM 1352 C C . PHE A 1 176 ? 29.670 3.090 -21.246 1.00 93.38 176 PHE A C 1
ATOM 1354 O O . PHE A 1 176 ? 28.554 2.704 -20.971 1.00 93.38 176 PHE A O 1
ATOM 1361 N N . CYS A 1 177 ? 30.111 3.109 -22.500 1.00 94.38 177 CYS A N 1
ATOM 1362 C CA . CYS A 1 177 ? 29.344 2.581 -23.611 1.00 94.38 177 CYS A CA 1
ATOM 1363 C C . CYS A 1 177 ? 29.481 1.058 -23.675 1.00 94.38 177 CYS A C 1
ATOM 1365 O O . CYS A 1 177 ? 30.431 0.509 -24.255 1.00 94.38 177 CYS A O 1
ATOM 1367 N N . ASP A 1 178 ? 28.502 0.379 -23.101 1.00 93.31 178 ASP A N 1
ATOM 1368 C CA . ASP A 1 178 ? 28.311 -1.055 -23.113 1.00 93.31 178 ASP A CA 1
ATOM 1369 C C . ASP A 1 178 ? 27.536 -1.476 -24.359 1.00 93.31 178 ASP A C 1
ATOM 1371 O O . ASP A 1 178 ? 26.329 -1.277 -24.518 1.00 93.31 178 ASP A O 1
ATOM 1375 N N . ARG A 1 179 ? 28.224 -2.152 -25.286 1.00 92.12 179 ARG A N 1
ATOM 1376 C CA . ARG A 1 179 ? 27.624 -2.519 -26.580 1.00 92.12 179 ARG A CA 1
ATOM 1377 C C . ARG A 1 179 ? 26.369 -3.387 -26.428 1.00 92.12 179 ARG A C 1
ATOM 1379 O O . ARG A 1 179 ? 25.471 -3.312 -27.264 1.00 92.12 179 ARG A O 1
ATOM 1386 N N . ALA A 1 180 ? 26.320 -4.229 -25.397 1.00 93.25 180 ALA A N 1
ATOM 1387 C CA . ALA A 1 180 ? 25.151 -5.052 -25.107 1.00 93.25 180 ALA A CA 1
ATOM 1388 C C . ALA A 1 180 ? 23.969 -4.232 -24.554 1.00 93.25 180 ALA A C 1
ATOM 1390 O O . ALA A 1 180 ? 22.822 -4.621 -24.773 1.00 93.25 180 ALA A O 1
ATOM 1391 N N . CYS A 1 181 ? 24.230 -3.108 -23.884 1.00 94.50 181 CYS A N 1
ATOM 1392 C CA . CYS A 1 181 ? 23.225 -2.199 -23.332 1.00 94.50 181 CYS A CA 1
ATOM 1393 C C . CYS A 1 181 ? 22.813 -1.094 -24.321 1.00 94.50 181 CYS A C 1
ATOM 1395 O O . CYS A 1 181 ? 21.725 -0.536 -24.209 1.00 94.50 181 CYS A O 1
ATOM 1397 N N . ASN A 1 182 ? 23.586 -0.861 -25.386 1.00 93.62 182 ASN A N 1
ATOM 1398 C CA . ASN A 1 182 ? 23.259 0.112 -26.430 1.00 93.62 182 ASN A CA 1
ATOM 1399 C C . ASN A 1 182 ? 22.182 -0.378 -27.424 1.00 93.62 182 ASN A C 1
ATOM 1401 O O . ASN A 1 182 ? 22.419 -0.538 -28.625 1.00 93.62 182 ASN A O 1
ATOM 1405 N N . THR A 1 183 ? 20.982 -0.660 -26.921 1.00 93.44 183 THR A N 1
ATOM 1406 C CA . THR A 1 183 ? 19.807 -1.044 -27.716 1.00 93.44 183 THR A CA 1
ATOM 1407 C C . THR A 1 183 ? 18.594 -0.230 -27.287 1.00 93.44 183 THR A C 1
ATOM 1409 O O . THR A 1 183 ? 18.511 0.202 -26.140 1.00 93.44 183 THR A O 1
ATOM 1412 N N . SER A 1 184 ? 17.601 -0.071 -28.165 1.00 93.38 184 SER A N 1
ATOM 1413 C CA . SER A 1 184 ? 16.388 0.695 -27.841 1.00 93.38 184 SER A CA 1
ATOM 1414 C C . SER A 1 184 ? 15.618 0.148 -26.634 1.00 93.38 184 SER A C 1
ATOM 1416 O O . SER A 1 184 ? 15.006 0.918 -25.901 1.00 93.38 184 SER A O 1
ATOM 1418 N N . ARG A 1 185 ? 15.665 -1.169 -26.391 1.00 93.25 185 ARG A N 1
ATOM 1419 C CA . ARG A 1 185 ? 15.019 -1.801 -25.230 1.00 93.25 185 ARG A CA 1
ATOM 1420 C C . ARG A 1 185 ? 15.741 -1.507 -23.911 1.00 93.25 185 ARG A C 1
ATOM 1422 O O . ARG A 1 185 ? 15.102 -1.515 -22.867 1.00 93.25 185 ARG A O 1
ATOM 1429 N N . CYS A 1 186 ? 17.042 -1.248 -23.971 1.00 93.38 186 CYS A N 1
ATOM 1430 C CA . CYS A 1 186 ? 17.881 -0.828 -22.850 1.00 93.38 186 CYS A CA 1
ATOM 1431 C C . CYS A 1 186 ? 18.097 0.694 -22.839 1.00 93.38 186 CYS A C 1
ATOM 1433 O O . CYS A 1 186 ? 19.099 1.169 -22.320 1.00 93.38 186 CYS A O 1
ATOM 1435 N N . MET A 1 187 ? 17.195 1.457 -23.472 1.00 92.75 187 MET A N 1
ATOM 1436 C CA . MET A 1 187 ? 17.243 2.923 -23.512 1.00 92.75 187 MET A CA 1
ATOM 1437 C C . MET A 1 187 ? 18.562 3.497 -24.058 1.00 92.75 187 MET A C 1
ATOM 1439 O O . MET A 1 187 ? 18.948 4.599 -23.692 1.00 92.75 187 MET A O 1
ATOM 1443 N N . TRP A 1 188 ? 19.231 2.770 -24.963 1.00 94.06 188 TRP A N 1
ATOM 1444 C CA . TRP A 1 188 ? 20.525 3.158 -25.541 1.00 94.06 188 TRP A CA 1
ATOM 1445 C C . TRP A 1 188 ? 21.607 3.431 -24.492 1.00 94.06 188 TRP A C 1
ATOM 1447 O O . TRP A 1 188 ? 22.342 4.411 -24.606 1.00 94.06 188 TRP A O 1
ATOM 1457 N N . ASP A 1 189 ? 21.693 2.555 -23.489 1.00 92.50 189 ASP A N 1
ATOM 1458 C CA . ASP A 1 189 ? 22.690 2.651 -22.418 1.00 92.50 189 ASP A CA 1
ATOM 1459 C C . ASP A 1 189 ? 22.621 3.980 -21.649 1.00 92.50 189 ASP A C 1
ATOM 1461 O O . ASP A 1 189 ? 23.630 4.599 -21.336 1.00 92.50 189 ASP A O 1
ATOM 1465 N N . ASP A 1 190 ? 21.394 4.487 -21.489 1.00 93.94 190 ASP A N 1
ATOM 1466 C CA . ASP A 1 190 ? 21.062 5.823 -20.967 1.00 93.94 190 ASP A CA 1
ATOM 1467 C C . ASP A 1 190 ? 21.848 6.985 -21.613 1.00 93.94 190 ASP A C 1
ATOM 1469 O O . ASP A 1 190 ? 22.007 8.067 -21.052 1.00 93.94 190 ASP A O 1
ATOM 1473 N N . GLY A 1 191 ? 22.314 6.778 -22.850 1.00 91.19 191 GLY A N 1
ATOM 1474 C CA . GLY A 1 191 ? 23.053 7.768 -23.625 1.00 91.19 191 GLY A CA 1
ATOM 1475 C C . GLY A 1 191 ? 24.578 7.688 -23.517 1.00 91.19 191 GLY A C 1
ATOM 1476 O O . GLY A 1 191 ? 25.241 8.467 -24.205 1.00 91.19 191 GLY A O 1
ATOM 1477 N N . ASP A 1 192 ? 25.153 6.736 -22.775 1.00 92.94 192 ASP A N 1
ATOM 1478 C CA . ASP A 1 192 ? 26.612 6.610 -22.591 1.00 92.94 192 ASP A CA 1
ATOM 1479 C C . ASP A 1 192 ? 27.380 6.318 -23.892 1.00 92.94 192 ASP A C 1
ATOM 1481 O O . ASP A 1 192 ? 28.563 6.644 -24.046 1.00 92.94 192 ASP A O 1
ATOM 1485 N N . CYS A 1 193 ? 26.684 5.773 -24.892 1.00 91.06 193 CYS A N 1
ATOM 1486 C CA . CYS A 1 193 ? 27.207 5.544 -26.237 1.00 91.06 193 CYS A CA 1
ATOM 1487 C C . CYS A 1 193 ? 27.097 6.743 -27.190 1.00 91.06 193 CYS A C 1
ATOM 1489 O O . CYS A 1 193 ? 27.367 6.599 -28.387 1.00 91.06 193 CYS A O 1
ATOM 1491 N N . SER A 1 194 ? 26.696 7.915 -26.695 1.00 87.12 194 SER A N 1
ATOM 1492 C CA . SER A 1 194 ? 26.503 9.124 -27.497 1.00 87.12 194 SER A CA 1
ATOM 1493 C C . SER A 1 194 ? 27.375 10.280 -27.000 1.00 87.12 194 SER A C 1
ATOM 1495 O O . SER A 1 194 ? 27.546 10.496 -25.807 1.00 87.12 194 SER A O 1
ATOM 1497 N N . GLY A 1 195 ? 27.906 11.078 -27.930 1.00 83.25 195 GLY A N 1
ATOM 1498 C CA . GLY A 1 195 ? 28.663 12.296 -27.619 1.00 83.25 195 GLY A CA 1
ATOM 1499 C C . GLY A 1 195 ? 30.168 12.211 -27.906 1.00 83.25 195 GLY A C 1
ATOM 1500 O O . GLY A 1 195 ? 30.652 11.226 -28.460 1.00 83.25 195 GLY A O 1
ATOM 1501 N N . PRO A 1 196 ? 30.929 13.277 -27.592 1.00 78.94 196 PRO A N 1
ATOM 1502 C CA . PRO A 1 196 ? 32.326 13.407 -28.013 1.00 78.94 196 PRO A CA 1
ATOM 1503 C C . PRO A 1 196 ? 33.325 12.605 -27.162 1.00 78.94 196 PRO A C 1
ATOM 1505 O O . PRO A 1 196 ? 34.447 12.391 -27.607 1.00 78.94 196 PRO A O 1
ATOM 1508 N N . ASN A 1 197 ? 32.941 12.167 -25.958 1.00 82.56 197 ASN A N 1
ATOM 1509 C CA . ASN A 1 197 ? 33.834 11.520 -24.987 1.00 82.56 197 ASN A CA 1
ATOM 1510 C C . ASN A 1 197 ? 33.298 10.148 -24.548 1.00 82.56 197 ASN A C 1
ATOM 1512 O O . ASN A 1 197 ? 33.073 9.915 -23.362 1.00 82.56 197 ASN A O 1
ATOM 1516 N N . ILE A 1 198 ? 33.087 9.250 -25.512 1.00 88.75 198 ILE A N 1
ATOM 1517 C CA . ILE A 1 198 ? 32.600 7.889 -25.251 1.00 88.75 198 ILE A CA 1
ATOM 1518 C C . ILE A 1 198 ? 33.707 7.065 -24.583 1.00 88.75 198 ILE A C 1
ATOM 1520 O O . ILE A 1 198 ? 34.805 6.924 -25.132 1.00 88.75 198 ILE A O 1
ATOM 1524 N N . LYS A 1 199 ? 33.415 6.488 -23.414 1.00 90.69 199 LYS A N 1
ATOM 1525 C CA . LYS A 1 199 ? 34.302 5.526 -22.748 1.00 90.69 199 LYS A CA 1
ATOM 1526 C C . LYS A 1 199 ? 33.888 4.110 -23.146 1.00 90.69 199 LYS A C 1
ATOM 1528 O O . LYS A 1 199 ? 32.712 3.801 -23.038 1.00 90.69 199 LYS A O 1
ATOM 1533 N N . PRO A 1 200 ? 34.794 3.240 -23.610 1.00 86.75 200 PRO A N 1
ATOM 1534 C CA . PRO A 1 200 ? 34.419 1.879 -23.982 1.00 86.75 200 PRO A CA 1
ATOM 1535 C C . PRO A 1 200 ? 34.095 1.038 -22.738 1.00 86.75 200 PRO A C 1
ATOM 1537 O O . PRO A 1 200 ? 34.933 0.935 -21.840 1.00 86.75 200 PRO A O 1
ATOM 1540 N N . GLY A 1 201 ? 32.903 0.438 -22.715 1.00 85.88 201 GLY A N 1
ATOM 1541 C CA . GLY A 1 201 ? 32.444 -0.502 -21.691 1.00 85.88 201 GLY A CA 1
ATOM 1542 C C . GLY A 1 201 ? 32.674 -1.969 -22.067 1.00 85.88 201 GLY A C 1
ATOM 1543 O O . GLY A 1 201 ? 33.434 -2.314 -22.985 1.00 85.88 201 GLY A O 1
ATOM 1544 N N . ALA A 1 202 ? 32.010 -2.872 -21.358 1.00 78.38 202 ALA A N 1
ATOM 1545 C CA . ALA A 1 202 ? 32.042 -4.298 -21.621 1.00 78.38 202 ALA A CA 1
ATOM 1546 C C . ALA A 1 202 ? 31.551 -4.640 -23.041 1.00 78.38 202 ALA A C 1
ATOM 1548 O O . ALA A 1 202 ? 30.559 -4.144 -23.579 1.00 78.38 202 ALA A O 1
ATOM 1549 N N . GLY A 1 203 ? 32.299 -5.530 -23.697 1.00 68.38 203 GLY A N 1
ATOM 1550 C CA . GLY A 1 203 ? 32.020 -5.940 -25.074 1.00 68.38 203 GLY A CA 1
ATOM 1551 C C . GLY A 1 203 ? 32.423 -4.920 -26.150 1.00 68.38 203 GLY A C 1
ATOM 1552 O O . GLY A 1 203 ? 32.312 -5.240 -27.339 1.00 68.38 203 GLY A O 1
ATOM 1553 N N . MET A 1 204 ? 32.948 -3.744 -25.779 1.00 61.06 204 MET A N 1
ATOM 1554 C CA . MET A 1 204 ? 33.663 -2.854 -26.694 1.00 61.06 204 MET A CA 1
ATOM 1555 C C . MET A 1 204 ? 35.171 -3.128 -26.643 1.00 61.06 204 MET A C 1
ATOM 1557 O O . MET A 1 204 ? 35.850 -2.868 -25.656 1.00 61.06 20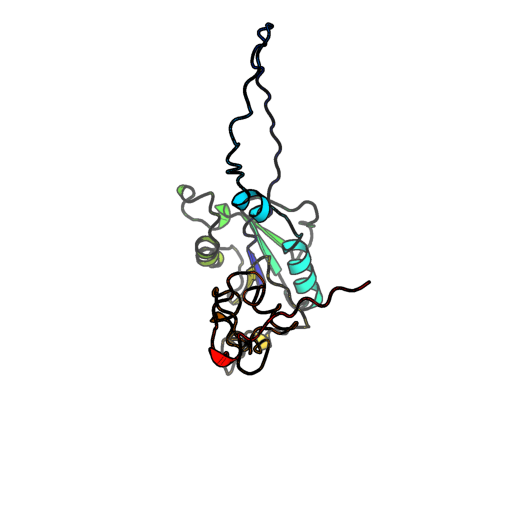4 MET A O 1
ATOM 1561 N N . SER A 1 205 ? 35.731 -3.646 -27.739 1.00 51.34 205 SER A N 1
ATOM 1562 C CA . SER A 1 205 ? 37.184 -3.615 -27.933 1.00 51.34 205 SER A CA 1
ATOM 1563 C C . SER A 1 205 ? 37.608 -2.190 -28.295 1.00 51.34 205 SER A C 1
ATOM 1565 O O . SER A 1 205 ? 36.968 -1.562 -29.139 1.00 51.34 205 SER A O 1
ATOM 1567 N N . ALA A 1 206 ? 38.727 -1.708 -27.743 1.00 50.44 206 ALA A N 1
ATOM 1568 C CA . ALA A 1 206 ? 39.337 -0.420 -28.102 1.00 50.44 206 ALA A CA 1
ATOM 1569 C C . ALA A 1 206 ? 39.611 -0.260 -29.618 1.00 50.44 206 ALA A C 1
ATOM 1571 O O . ALA A 1 206 ? 39.765 0.855 -30.105 1.00 50.44 206 ALA A O 1
ATOM 1572 N N . ALA A 1 207 ? 39.618 -1.359 -30.382 1.00 48.62 207 ALA A N 1
ATOM 1573 C CA . ALA A 1 207 ? 39.747 -1.362 -31.840 1.00 48.62 207 ALA A CA 1
ATOM 1574 C C . ALA A 1 207 ? 38.456 -0.975 -32.605 1.00 48.62 207 ALA A C 1
ATOM 1576 O O . ALA A 1 207 ? 38.493 -0.857 -33.826 1.00 48.62 207 ALA A O 1
ATOM 1577 N N . GLY A 1 208 ? 37.320 -0.794 -31.917 1.00 45.06 208 GLY A N 1
ATOM 1578 C CA . GLY A 1 208 ? 36.027 -0.412 -32.507 1.00 45.06 208 GLY A CA 1
ATOM 1579 C C . GLY A 1 208 ? 35.747 1.096 -32.550 1.00 45.06 208 GLY A C 1
ATOM 1580 O O . GLY A 1 208 ? 34.751 1.505 -33.139 1.00 45.06 208 GLY A O 1
ATOM 1581 N N . LEU A 1 209 ? 36.625 1.926 -31.972 1.00 49.06 209 LEU A N 1
ATOM 1582 C CA . LEU A 1 209 ? 36.586 3.394 -32.058 1.00 49.06 209 LEU A CA 1
ATOM 1583 C C . LEU A 1 209 ? 37.101 3.860 -33.436 1.00 49.06 209 LEU A C 1
ATOM 1585 O O . LEU A 1 209 ? 38.086 4.583 -33.556 1.00 49.06 209 LEU A O 1
ATOM 1589 N N . GLY A 1 210 ? 36.471 3.372 -34.502 1.00 40.69 210 GLY A N 1
ATOM 1590 C CA . GLY A 1 210 ? 36.783 3.712 -35.885 1.00 40.69 210 GLY A CA 1
ATOM 1591 C C . GLY A 1 210 ? 35.723 4.641 -36.460 1.00 40.69 210 GLY A C 1
ATOM 1592 O O . GLY A 1 210 ? 34.685 4.171 -36.904 1.00 40.69 210 GLY A O 1
ATOM 1593 N N . ALA A 1 211 ? 36.028 5.939 -36.461 1.00 43.59 211 ALA A N 1
ATOM 1594 C CA . ALA A 1 211 ? 35.453 6.976 -37.318 1.00 43.59 211 ALA A CA 1
ATOM 1595 C C . ALA A 1 211 ? 33.914 7.003 -37.445 1.00 43.59 211 ALA A C 1
ATOM 1597 O O . ALA A 1 211 ? 33.329 6.407 -38.349 1.00 43.59 211 ALA A O 1
ATOM 1598 N N . ALA A 1 212 ? 33.274 7.866 -36.650 1.00 43.12 212 ALA A N 1
ATOM 1599 C CA . ALA A 1 212 ? 32.065 8.546 -37.103 1.00 43.12 212 ALA A CA 1
ATOM 1600 C C . ALA A 1 212 ? 32.439 9.423 -38.316 1.00 43.12 212 ALA A C 1
ATOM 1602 O O . ALA A 1 212 ? 32.792 10.594 -38.188 1.00 43.12 212 ALA A O 1
ATOM 1603 N N . GLY A 1 213 ? 32.448 8.816 -39.503 1.00 36.22 213 GLY A N 1
ATOM 1604 C CA . GLY A 1 213 ? 32.487 9.529 -40.766 1.00 36.22 213 GLY A CA 1
ATOM 1605 C C . GLY A 1 213 ? 31.200 10.329 -40.896 1.00 36.22 213 GLY A C 1
ATOM 1606 O O . GLY A 1 213 ? 30.124 9.756 -41.049 1.00 36.22 213 GLY A O 1
ATOM 1607 N N . GLY A 1 214 ? 31.313 11.653 -40.808 1.00 35.66 214 GLY A N 1
ATOM 1608 C CA . GLY A 1 214 ? 30.227 12.560 -41.139 1.00 35.66 214 GLY A CA 1
ATOM 1609 C C . GLY A 1 214 ? 29.808 12.353 -42.591 1.00 35.66 214 GLY A C 1
ATOM 1610 O O . GLY A 1 214 ? 30.518 12.741 -43.516 1.00 35.66 214 GLY A O 1
ATOM 1611 N N . THR A 1 215 ? 28.648 11.742 -42.801 1.00 37.53 215 THR A N 1
ATOM 1612 C CA . THR A 1 215 ? 27.941 11.820 -44.076 1.00 37.53 215 THR A CA 1
ATOM 1613 C C . THR A 1 215 ? 27.246 13.175 -44.134 1.00 37.53 215 THR A C 1
ATOM 1615 O O . THR A 1 215 ? 26.186 13.359 -43.537 1.00 37.53 215 THR A O 1
ATOM 1618 N N . SER A 1 216 ? 27.863 14.132 -44.830 1.00 31.27 216 SER A N 1
ATOM 1619 C CA . SER A 1 216 ? 27.181 15.341 -45.293 1.00 31.27 216 SER A CA 1
ATOM 1620 C C . SER A 1 216 ? 26.125 14.922 -46.315 1.00 31.27 216 SER A C 1
ATOM 1622 O O . SER A 1 216 ? 26.466 14.360 -47.356 1.00 31.27 216 SER A O 1
ATOM 1624 N N . PHE A 1 217 ? 24.852 15.159 -46.008 1.00 34.97 217 PHE A N 1
ATOM 1625 C CA . PHE A 1 217 ? 23.777 15.134 -46.994 1.00 34.97 217 PHE A CA 1
ATOM 1626 C C . PHE A 1 217 ? 23.602 16.544 -47.566 1.00 34.97 217 PHE A C 1
ATOM 1628 O O . PHE A 1 217 ? 23.379 17.473 -46.794 1.00 34.97 217 PHE A O 1
ATOM 1635 N N . ALA A 1 218 ? 23.648 16.602 -48.905 1.00 32.03 218 ALA A N 1
ATOM 1636 C CA . ALA A 1 218 ? 23.336 17.707 -49.824 1.00 32.03 218 ALA A CA 1
ATOM 1637 C C . ALA A 1 218 ? 24.263 18.935 -49.811 1.00 32.03 218 ALA A C 1
ATOM 1639 O O . ALA A 1 218 ? 24.310 19.671 -48.805 1.00 32.03 218 ALA A O 1
#

Sequence (218 aa):
AAAAGATDAGAGTDAGGATAGNATSGEDGEPRPPAERDGGDTAGANRYRDNEELRYSLRSLFKYAPWVRNVILVTNGQVPLWLNTDHPRIRVVTHEEIFPDPSQLPVFSSPAIEVHLHRIPGLSRRFIYFNDDVLLGADVWPDDFWSHAAGHMVYFSWEVPKCNAGCIDSWIGDGFCDRACNTSRCMWDDGDCSGPNIKPGAGMSAAGLGAAGGTSFA

pLDDT: mean 75.84, std 24.87, range [24.34, 97.94]

Organism: Cafeteria roenbergensis (NCBI:txid33653)

Foldseek 3Di:
DEEEEELDPQDDDDDDDDDDDDDDDDDDDDDDDDPPPCPPPPVVVVVRDCPVLLVQQVVLCCVQVVVQQAYEYEEQPDDDPPDDCVPPRYHYDYPVQQDPDCVCPPDSDPVVSVVRPVSPPPDDPDYHYDYSNDGDPHHDDPVCQADPVPGGDDDDDDDDPDLFPPDDPCQQCVLAQDVRCCDVSNVHSVQLCDDDDHHHDPPDDPVPPPDPPDDDDD

Secondary structure (DSSP, 8-state):
-EEEE-S--------------------S-------------HHHHTTT----HHHHHHHHHHHH-TT---EEEEESS---TT--TTSTTEEEEEHHHH-S-GGG-S---HHHHHTTGGGSTT--SS-EEEETT----S---GGGTEETTTEE---PPPPPPPSSTT--TTTTTSSSB-TTT-SGGGTTGGGTTSSS-PPB-TT--GGG----------

InterPro domains:
  IPR000800 Notch domain [PF00066] (161-194)
  IPR000800 Notch domain [PS50258] (163-200)
  IPR000800 Notch domain [SM00004] (156-194)
  IPR021520 Stealth protein CR2, conserved region 2 [PF11380] (47-151)
  IPR035993 Notch-like domain superfamily [SSF90193] (167-194)
  IPR047141 Stealth family [PTHR24045] (43-193)